Protein AF-A0ABD2MJQ3-F1 (afdb_monomer)

Organism: NCBI:txid559131

Foldseek 3Di:
DDPVPDDVLLVCLVVVPDDDPVVQDLVVAAPVADPVLSVLLVSCCVSPVVLNVQQPNVPVVQQVCLQPDPVSLVSRRPSRPDDLSSSLSVCCRRPVVCSVVSVCVSCVVVDPVPPDDPVVVVVVDDQLDAAEADDAPPDDCVVVVVVVCVVVVQPQAEEAEDDPPCVVVLVVVVVVCQVPVGAYEYEYEPVPVPPCPVPVVVDRGGYYYYHDYD

Mean predicted aligned error: 12.69 Å

Structure (mmCIF, N/CA/C/O backbone):
data_AF-A0ABD2MJQ3-F1
#
_entry.id   AF-A0ABD2MJQ3-F1
#
loop_
_atom_site.group_PDB
_atom_site.id
_atom_site.type_symbol
_atom_site.label_atom_id
_atom_site.label_alt_id
_atom_site.label_comp_id
_atom_site.label_asym_id
_atom_site.label_entity_id
_atom_site.label_seq_id
_atom_site.pdbx_PDB_ins_code
_atom_site.Cartn_x
_atom_site.Cartn_y
_atom_site.Cartn_z
_atom_site.occupancy
_atom_site.B_iso_or_equiv
_atom_site.auth_seq_id
_atom_site.auth_comp_id
_atom_site.auth_asym_id
_atom_site.auth_atom_id
_atom_site.pdbx_PDB_model_num
ATOM 1 N N . MET A 1 1 ? -3.687 -12.428 4.313 1.00 56.16 1 MET A N 1
ATOM 2 C CA . MET A 1 1 ? -5.047 -11.994 3.926 1.00 56.16 1 MET A CA 1
ATOM 3 C C . MET A 1 1 ? -5.349 -12.285 2.450 1.00 56.16 1 MET A C 1
ATOM 5 O O . MET A 1 1 ? -4.937 -11.537 1.577 1.00 56.16 1 MET A O 1
ATOM 9 N N . PHE A 1 2 ? -6.041 -13.393 2.167 1.00 61.25 2 PHE A N 1
ATOM 10 C CA . PHE A 1 2 ? -6.484 -13.742 0.808 1.00 61.25 2 PHE A CA 1
ATOM 11 C C . PHE A 1 2 ? -7.937 -13.271 0.607 1.00 61.25 2 PHE A C 1
ATOM 13 O O . PHE A 1 2 ? -8.755 -13.588 1.477 1.00 61.25 2 PHE A O 1
ATOM 20 N N . PRO A 1 3 ? -8.278 -12.563 -0.489 1.00 58.84 3 PRO A N 1
ATOM 21 C CA . PRO A 1 3 ? -9.625 -12.025 -0.724 1.00 58.84 3 PRO A CA 1
ATOM 22 C C . PRO A 1 3 ? -10.731 -13.085 -0.651 1.00 58.84 3 PRO A C 1
ATOM 24 O O . PRO A 1 3 ? -11.782 -12.826 -0.072 1.00 58.84 3 PRO A O 1
ATOM 27 N N . ASP A 1 4 ? -10.451 -14.301 -1.130 1.00 61.91 4 ASP A N 1
ATOM 28 C CA . ASP A 1 4 ? -11.402 -15.425 -1.172 1.00 61.91 4 ASP A CA 1
ATOM 29 C C . ASP A 1 4 ? -11.754 -15.999 0.209 1.00 61.91 4 ASP A C 1
ATOM 31 O O . ASP A 1 4 ? -12.681 -16.795 0.344 1.00 61.91 4 ASP A O 1
ATOM 35 N N . LYS A 1 5 ? -11.001 -15.623 1.251 1.00 70.50 5 LYS A N 1
ATOM 36 C CA . LYS A 1 5 ? -11.219 -16.078 2.633 1.00 70.50 5 LYS A CA 1
ATOM 37 C C . LYS A 1 5 ? -11.968 -15.061 3.490 1.00 70.50 5 LYS A C 1
ATOM 39 O O . LYS A 1 5 ? -12.243 -15.353 4.650 1.00 70.50 5 LYS A O 1
ATOM 44 N N . ILE A 1 6 ? -12.265 -13.880 2.950 1.00 77.44 6 ILE A N 1
ATOM 45 C CA . ILE A 1 6 ? -12.982 -12.831 3.671 1.00 77.44 6 ILE A CA 1
ATOM 46 C C . ILE A 1 6 ? -14.472 -12.928 3.318 1.00 77.44 6 ILE A C 1
ATOM 48 O O . ILE A 1 6 ? -14.824 -12.824 2.139 1.00 77.44 6 ILE A O 1
ATOM 52 N N . PRO A 1 7 ? -15.368 -13.105 4.304 1.00 81.06 7 PRO A N 1
ATOM 53 C CA . PRO A 1 7 ? -16.801 -13.126 4.056 1.00 81.06 7 PRO A CA 1
ATOM 54 C C . PRO A 1 7 ? -17.279 -11.825 3.386 1.00 81.06 7 PRO A C 1
ATOM 56 O O . PRO A 1 7 ? -16.864 -10.734 3.786 1.00 81.06 7 PRO A O 1
ATOM 59 N N . PRO A 1 8 ? -18.213 -11.889 2.418 1.00 79.06 8 PRO A N 1
ATOM 60 C CA . PRO A 1 8 ? -18.690 -10.709 1.690 1.00 79.06 8 PRO A CA 1
ATOM 61 C C . PRO A 1 8 ? -19.346 -9.664 2.605 1.00 79.06 8 PRO A C 1
ATOM 63 O O . PRO A 1 8 ? -19.316 -8.472 2.305 1.00 79.06 8 PRO A O 1
ATOM 66 N N . ASN A 1 9 ? -19.89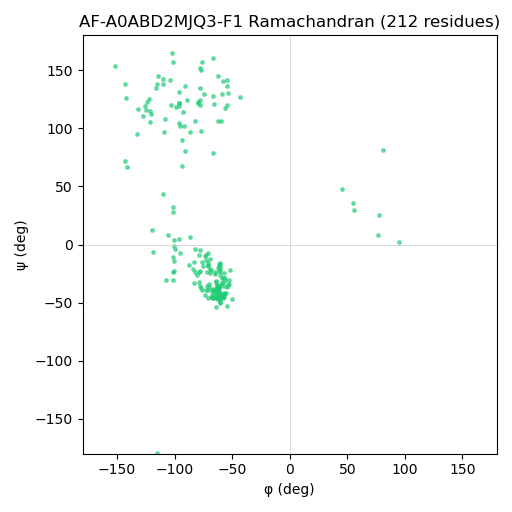9 -10.090 3.744 1.00 80.75 9 ASN A N 1
ATOM 67 C CA . ASN A 1 9 ? -20.461 -9.185 4.745 1.00 80.75 9 ASN A CA 1
ATOM 68 C C . ASN A 1 9 ? -19.382 -8.315 5.402 1.00 80.75 9 ASN A C 1
ATOM 70 O O . ASN A 1 9 ? -19.612 -7.128 5.604 1.00 80.75 9 ASN A O 1
ATOM 74 N N . GLU A 1 10 ? -18.194 -8.863 5.669 1.00 84.69 10 GLU A N 1
ATOM 75 C CA . GLU A 1 10 ? -17.091 -8.090 6.247 1.00 84.69 10 GLU A CA 1
ATOM 76 C C . GLU A 1 10 ? -16.620 -7.009 5.256 1.00 84.69 10 GLU A C 1
ATOM 78 O O . GLU A 1 10 ? -16.394 -5.861 5.637 1.00 84.69 10 GLU A O 1
ATOM 83 N N . TRP A 1 11 ? -16.554 -7.341 3.960 1.00 83.81 11 TRP A N 1
ATOM 84 C CA . TRP A 1 11 ? -16.223 -6.382 2.899 1.00 83.81 11 TRP A CA 1
ATOM 85 C C . TRP A 1 11 ? -17.240 -5.246 2.783 1.00 83.81 11 TRP A C 1
ATOM 87 O O . TRP A 1 11 ? -16.856 -4.092 2.604 1.00 83.81 11 TRP A O 1
ATOM 97 N N . LYS A 1 12 ? -18.535 -5.550 2.909 1.00 83.44 12 LYS A N 1
ATOM 98 C CA . LYS A 1 12 ? -19.595 -4.533 2.886 1.00 83.44 12 LYS A CA 1
ATOM 99 C C . LYS A 1 12 ? -19.473 -3.541 4.038 1.00 83.44 12 LYS A C 1
ATOM 101 O O . LYS A 1 12 ? -19.665 -2.347 3.818 1.00 83.44 12 LYS A O 1
ATOM 106 N N . VAL A 1 13 ? -19.125 -4.024 5.234 1.00 84.69 13 VAL A N 1
ATOM 107 C CA . VAL A 1 13 ? -18.881 -3.171 6.408 1.00 84.69 13 VAL A CA 1
ATOM 108 C C . VAL A 1 13 ? -17.649 -2.304 6.199 1.00 84.69 13 VAL A C 1
ATOM 110 O O . VAL A 1 13 ? -17.722 -1.098 6.427 1.00 84.69 13 VAL A O 1
ATOM 113 N N . PHE A 1 14 ? -16.553 -2.886 5.705 1.00 85.88 14 PHE A N 1
ATOM 114 C CA . PHE A 1 14 ? -15.320 -2.151 5.409 1.00 85.88 14 PHE A CA 1
ATOM 115 C C . PHE A 1 14 ? -15.552 -1.005 4.410 1.00 85.88 14 PHE A C 1
ATOM 117 O O . PHE A 1 14 ? -15.088 0.116 4.622 1.00 85.88 14 PHE A O 1
ATOM 124 N N . LEU A 1 15 ? -16.306 -1.285 3.339 1.00 84.81 15 LEU A N 1
ATOM 125 C CA . LEU A 1 15 ? -16.626 -0.341 2.262 1.00 84.81 15 LEU A CA 1
ATOM 126 C C . LEU A 1 15 ? -17.803 0.597 2.581 1.00 84.81 15 LEU A C 1
ATOM 128 O O . LEU A 1 15 ? -18.102 1.470 1.771 1.00 84.81 15 LEU A O 1
ATOM 132 N N . GLN A 1 16 ? -18.469 0.424 3.729 1.00 74.44 16 GLN A N 1
ATOM 133 C CA . GLN A 1 16 ? -19.600 1.246 4.186 1.00 74.44 16 GLN A CA 1
ATOM 134 C C . GLN A 1 16 ? -20.777 1.313 3.187 1.00 74.44 16 GLN A C 1
ATOM 136 O O . GLN A 1 16 ? -21.505 2.300 3.133 1.00 74.44 16 GLN A O 1
ATOM 141 N N . TYR A 1 17 ? -20.980 0.262 2.384 1.00 58.28 17 TYR A N 1
ATOM 142 C CA . TYR A 1 17 ? -21.879 0.299 1.219 1.00 58.28 17 TYR A CA 1
ATOM 143 C C . TYR A 1 17 ? -23.384 0.264 1.565 1.00 58.28 17 TYR A C 1
ATOM 145 O O . TYR A 1 17 ? -24.204 0.638 0.734 1.00 58.28 17 TYR A O 1
ATOM 153 N N . ASP A 1 18 ? -23.769 -0.167 2.774 1.00 55.41 18 ASP A N 1
ATOM 154 C CA . ASP A 1 18 ? -25.161 -0.555 3.086 1.00 55.41 18 ASP A CA 1
ATOM 155 C C . ASP A 1 18 ? -25.843 0.264 4.212 1.00 55.41 18 ASP A C 1
ATOM 157 O O . ASP A 1 18 ? -26.917 -0.120 4.687 1.00 55.41 18 ASP A O 1
ATOM 161 N N . ILE A 1 19 ? -25.282 1.400 4.653 1.00 58.41 19 ILE A N 1
ATOM 162 C CA . ILE A 1 19 ? -25.853 2.153 5.790 1.00 58.41 19 ILE A CA 1
ATOM 163 C C . ILE A 1 19 ? -26.520 3.451 5.368 1.00 58.41 19 ILE A C 1
ATOM 165 O O . ILE A 1 19 ? -25.883 4.452 5.059 1.00 58.41 19 ILE A O 1
ATOM 169 N N . SER A 1 20 ? -27.848 3.434 5.436 1.00 55.69 20 SER A N 1
ATOM 170 C CA . SER A 1 20 ? -28.670 4.638 5.457 1.00 55.69 20 SER A CA 1
ATOM 171 C C . SER A 1 20 ? -28.560 5.306 6.835 1.00 55.69 20 SER A C 1
ATOM 173 O O . SER A 1 20 ? -28.798 4.647 7.848 1.00 55.69 20 SER A O 1
ATOM 175 N N . GLU A 1 21 ? -28.280 6.614 6.884 1.00 56.59 21 GLU A N 1
ATOM 176 C CA . GLU A 1 21 ? -28.248 7.421 8.127 1.00 56.59 21 GLU A CA 1
ATOM 177 C C . GLU A 1 21 ? -29.531 7.286 8.975 1.00 56.59 21 GLU A C 1
ATOM 179 O O . GLU A 1 21 ? -29.521 7.486 10.186 1.00 56.59 21 GLU A O 1
ATOM 184 N N . SER A 1 22 ? -30.640 6.878 8.354 1.00 52.09 22 SER A N 1
ATOM 185 C CA . SER A 1 22 ? -31.955 6.697 8.972 1.00 52.09 22 SER A CA 1
ATOM 186 C C . SER A 1 22 ? -32.087 5.509 9.935 1.00 52.09 22 SER A C 1
ATOM 188 O O . SER A 1 22 ? -33.124 5.391 10.583 1.00 52.09 22 SER A O 1
ATOM 190 N N . LYS A 1 23 ? -31.084 4.625 10.050 1.00 57.56 23 LYS A N 1
ATOM 191 C CA . LYS A 1 23 ? -31.096 3.489 10.999 1.00 57.56 23 LYS A CA 1
ATOM 192 C C . LYS A 1 23 ? -30.282 3.730 12.273 1.00 57.56 23 LYS A C 1
ATOM 194 O O . LYS A 1 23 ? -30.231 2.851 13.124 1.00 57.56 23 LYS A O 1
ATOM 199 N N . LEU A 1 24 ? -29.628 4.880 12.410 1.00 60.59 24 LEU A N 1
ATOM 200 C CA . LEU A 1 24 ? -28.671 5.133 13.485 1.00 60.59 24 LEU A CA 1
ATOM 201 C C . LEU A 1 24 ? -29.399 5.438 14.807 1.00 60.59 24 LEU A C 1
ATOM 203 O O . LEU A 1 24 ? -30.131 6.420 14.894 1.00 60.59 24 LEU A O 1
ATOM 207 N N . ASP A 1 25 ? -29.161 4.627 15.844 1.00 67.44 25 ASP A N 1
ATOM 208 C CA . ASP A 1 25 ? -29.568 4.912 17.229 1.00 67.44 25 ASP A CA 1
ATOM 209 C C . ASP A 1 25 ? -28.332 5.225 18.095 1.00 67.44 25 ASP A C 1
ATOM 211 O O . ASP A 1 25 ? -27.643 4.301 18.553 1.00 67.44 25 ASP A O 1
ATOM 215 N N . PRO A 1 26 ? -27.995 6.513 18.300 1.00 61.81 26 PRO A N 1
ATOM 216 C CA . PRO A 1 26 ? -26.828 6.925 19.076 1.00 61.81 26 PRO A CA 1
ATOM 217 C C . PRO A 1 26 ? -26.855 6.472 20.542 1.00 61.81 26 PRO A C 1
ATOM 219 O O . PRO A 1 26 ? -25.800 6.453 21.167 1.00 61.81 26 PRO A O 1
ATOM 222 N N . GLN A 1 27 ? -28.020 6.108 21.099 1.00 63.31 27 GLN A N 1
ATOM 223 C CA . GLN A 1 27 ? -28.128 5.647 22.491 1.00 63.31 27 GLN A CA 1
ATOM 224 C C . GLN A 1 27 ? -27.643 4.206 22.686 1.00 63.31 27 GLN A C 1
ATOM 226 O O . GLN A 1 27 ? -27.383 3.788 23.811 1.00 63.31 27 GLN A O 1
ATOM 231 N N . SER A 1 28 ? -27.484 3.447 21.600 1.00 73.25 28 SER A N 1
ATOM 232 C CA . SER A 1 28 ? -27.001 2.063 21.650 1.00 73.25 28 SER A CA 1
ATOM 233 C C . SER A 1 28 ? -25.480 1.938 21.841 1.00 73.25 28 SER A C 1
ATOM 235 O O . SER A 1 28 ? -24.970 0.825 21.994 1.00 73.25 28 SER A O 1
ATOM 237 N N . ILE A 1 29 ? -24.751 3.062 21.848 1.00 82.69 29 ILE A N 1
ATOM 238 C CA . ILE A 1 29 ? -23.289 3.105 21.918 1.00 82.69 29 ILE A CA 1
ATOM 239 C C . ILE A 1 29 ? -22.811 3.649 23.272 1.00 82.69 29 ILE A C 1
ATOM 241 O O . ILE A 1 29 ? -23.361 4.633 23.764 1.00 82.69 29 ILE A O 1
ATOM 245 N N . PRO A 1 30 ? -21.761 3.051 23.869 1.00 84.81 30 PRO A N 1
ATOM 246 C CA . PRO A 1 30 ? -21.162 3.536 25.109 1.00 84.81 30 PRO A CA 1
ATOM 247 C C . PRO A 1 30 ? -20.736 5.013 25.063 1.00 84.81 30 PRO A C 1
ATOM 249 O O . PRO A 1 30 ? -20.065 5.443 24.127 1.00 84.81 30 PRO A O 1
ATOM 252 N N . GLU A 1 31 ? -21.022 5.765 26.130 1.00 84.50 31 GLU A N 1
ATOM 253 C CA . GLU A 1 31 ? -20.742 7.211 26.223 1.00 84.50 31 GLU A CA 1
ATOM 254 C C . GLU A 1 31 ? -19.254 7.581 26.117 1.00 84.50 31 GLU A C 1
ATOM 256 O O . GLU A 1 31 ? -18.916 8.709 25.761 1.00 84.50 31 GLU A O 1
ATOM 261 N N . TRP A 1 32 ? -18.350 6.643 26.417 1.00 87.88 32 TRP A N 1
ATOM 262 C CA . TRP A 1 32 ? -16.911 6.878 26.304 1.00 87.88 32 TRP A CA 1
ATOM 263 C C . TRP A 1 32 ? -16.433 6.968 24.850 1.00 87.88 32 TRP A C 1
ATOM 265 O O . TRP A 1 32 ? -15.321 7.442 24.613 1.00 87.88 32 TRP A O 1
ATOM 275 N N . ILE A 1 33 ? -17.244 6.519 23.885 1.00 87.56 33 ILE A N 1
ATOM 276 C CA . ILE A 1 33 ? -16.907 6.557 22.465 1.00 87.56 33 ILE A CA 1
ATOM 277 C C . ILE A 1 33 ? -17.156 7.975 21.926 1.00 87.56 33 ILE A C 1
ATOM 279 O O . ILE A 1 33 ? -18.275 8.488 21.998 1.00 87.56 33 ILE A O 1
ATOM 283 N N . PRO A 1 34 ? -16.129 8.628 21.352 1.00 87.81 34 PRO A N 1
ATOM 284 C CA . PRO A 1 34 ? -16.264 9.941 20.738 1.00 87.81 34 PRO A CA 1
ATOM 285 C C . PRO A 1 34 ? -17.366 10.002 19.673 1.00 87.81 34 PRO A C 1
ATOM 287 O O . PRO A 1 34 ? -17.506 9.098 18.849 1.00 87.81 34 PRO A O 1
ATOM 290 N N . LYS A 1 35 ? -18.107 11.117 19.623 1.00 85.44 35 LYS A N 1
ATOM 291 C CA . LYS A 1 35 ? -19.234 11.312 18.686 1.00 85.44 35 LYS A CA 1
ATOM 292 C C . LYS A 1 35 ? -18.855 11.125 17.214 1.00 85.44 35 LYS A C 1
ATOM 294 O O . LYS A 1 35 ? -19.673 10.667 16.428 1.00 85.44 35 LYS A O 1
ATOM 299 N N . ASN A 1 36 ? -17.617 11.448 16.845 1.00 84.69 36 ASN A N 1
ATOM 300 C CA . ASN A 1 36 ? -17.092 11.258 15.492 1.00 84.69 36 ASN A CA 1
ATOM 301 C C . ASN A 1 36 ? -16.863 9.781 15.121 1.00 84.69 36 ASN A C 1
ATOM 303 O O . ASN A 1 36 ? -16.734 9.475 13.942 1.00 84.69 36 ASN A O 1
ATOM 307 N N . LEU A 1 37 ? -16.809 8.878 16.104 1.00 87.38 37 LEU A N 1
ATOM 308 C CA . LEU A 1 37 ? -16.607 7.438 15.912 1.00 87.38 37 LEU A CA 1
ATOM 309 C C . LEU A 1 37 ? -17.910 6.636 16.006 1.00 87.38 37 LEU A C 1
ATOM 311 O O . LEU A 1 37 ? -17.960 5.492 15.560 1.00 87.38 37 LEU A O 1
ATOM 315 N N . VAL A 1 38 ? -18.981 7.247 16.527 1.00 86.56 38 VAL A N 1
ATOM 316 C CA . VAL A 1 38 ? -20.313 6.634 16.668 1.00 86.56 38 VAL A CA 1
ATOM 317 C C . VAL A 1 38 ? -20.762 6.004 15.351 1.00 86.56 38 VAL A C 1
ATOM 319 O O . VAL A 1 38 ? -21.130 4.837 15.343 1.00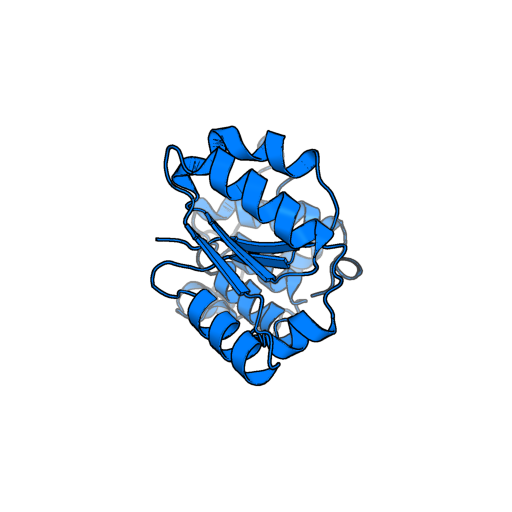 86.56 38 VAL A O 1
ATOM 322 N N . PHE A 1 39 ? -20.627 6.709 14.225 1.00 84.44 39 PHE A N 1
ATOM 323 C CA . PHE A 1 39 ? -21.003 6.173 12.913 1.00 84.44 39 PHE A CA 1
ATOM 324 C C . PHE A 1 39 ? -20.253 4.878 12.553 1.00 84.44 39 PHE A C 1
ATOM 326 O O . PHE A 1 39 ? -20.869 3.898 12.136 1.00 84.44 39 PHE A O 1
ATOM 333 N N . GLY A 1 40 ? -18.931 4.842 12.755 1.00 85.25 40 GLY A N 1
ATOM 334 C CA . GLY A 1 40 ? -18.113 3.662 12.459 1.00 85.25 40 GLY A CA 1
ATOM 335 C C . GLY A 1 40 ? -18.480 2.463 13.336 1.00 85.25 40 GLY A C 1
ATOM 336 O O . GLY A 1 40 ? -18.569 1.334 12.853 1.00 85.25 40 GLY A O 1
ATOM 337 N N . VAL A 1 41 ? -18.766 2.715 14.613 1.00 87.75 41 VAL A N 1
ATOM 338 C CA . VAL A 1 41 ? -19.178 1.686 15.576 1.00 87.75 41 VAL A CA 1
ATOM 339 C C . VAL A 1 41 ? -20.593 1.173 15.285 1.00 87.75 41 VAL A C 1
ATOM 341 O O . VAL A 1 41 ? -20.815 -0.036 15.335 1.00 87.75 41 VAL A O 1
ATOM 344 N N . GLN A 1 42 ? -21.532 2.042 14.895 1.00 85.62 42 GLN A N 1
ATOM 345 C CA . GLN A 1 42 ? -22.864 1.618 14.436 1.00 85.62 42 GLN A CA 1
ATOM 346 C C . GLN A 1 42 ? -22.762 0.797 13.159 1.00 85.62 42 GLN A C 1
ATOM 348 O O . GLN A 1 42 ? -23.466 -0.198 13.012 1.00 85.62 42 GLN A O 1
ATOM 353 N N . ASN A 1 43 ? -21.859 1.166 12.250 1.00 85.75 43 ASN A N 1
ATOM 354 C CA . ASN A 1 43 ? -21.644 0.397 11.035 1.00 85.75 43 ASN A CA 1
ATOM 355 C C . ASN A 1 43 ? -21.195 -1.035 11.324 1.00 85.75 43 ASN A C 1
ATOM 357 O O . ASN A 1 43 ? -21.734 -1.987 10.756 1.00 85.75 43 ASN A O 1
ATOM 361 N N . LEU A 1 44 ? -20.295 -1.189 12.293 1.00 87.00 44 LEU A N 1
ATOM 362 C CA . LEU A 1 44 ? -19.897 -2.495 12.796 1.00 87.00 44 LEU A CA 1
ATOM 363 C C . LEU A 1 44 ? -21.066 -3.242 13.458 1.00 87.0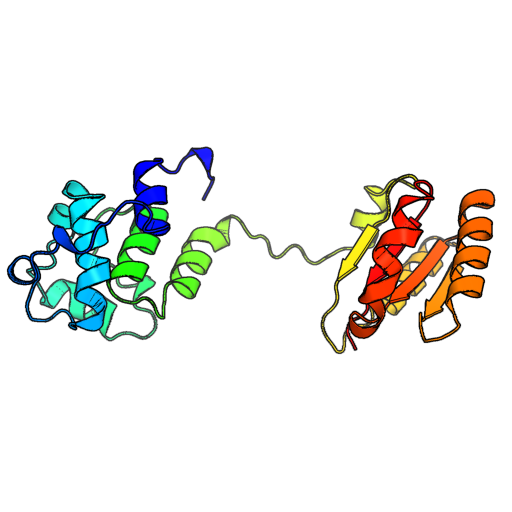0 44 LEU A C 1
ATOM 365 O O . LEU A 1 44 ? -21.247 -4.430 13.210 1.00 87.00 44 LEU A O 1
ATOM 369 N N . GLN A 1 45 ? -21.884 -2.552 14.256 1.00 86.62 45 GLN A N 1
ATOM 370 C CA . GLN A 1 45 ? -23.045 -3.131 14.938 1.00 86.62 45 GLN A CA 1
ATOM 371 C C . GLN A 1 45 ? -24.116 -3.642 13.963 1.00 86.62 45 GLN A C 1
ATOM 373 O O . GLN A 1 45 ? -24.628 -4.744 14.146 1.00 86.62 45 GLN A O 1
ATOM 378 N N . PHE A 1 46 ? -24.450 -2.871 12.924 1.00 83.56 46 PHE A N 1
ATOM 379 C CA . PHE A 1 46 ? -25.461 -3.254 11.936 1.00 83.56 46 PHE A CA 1
ATOM 380 C C . PHE A 1 46 ? -24.973 -4.344 10.991 1.00 83.56 46 PHE A C 1
ATOM 382 O O . PHE A 1 46 ? -25.715 -5.277 10.690 1.00 83.56 46 PHE A O 1
ATOM 389 N N . GLY A 1 47 ? -23.739 -4.223 10.503 1.00 82.00 47 GLY A N 1
ATOM 390 C CA . GLY A 1 47 ? -23.205 -5.178 9.544 1.00 82.00 47 GLY A CA 1
ATOM 391 C C . GLY A 1 47 ? -22.688 -6.469 10.177 1.00 82.00 47 GLY A C 1
ATOM 392 O O . GLY A 1 47 ? -22.695 -7.510 9.522 1.00 82.00 47 GLY A O 1
ATOM 393 N N . MET A 1 48 ? -22.261 -6.423 11.444 1.00 85.62 48 MET A N 1
ATOM 394 C CA . MET A 1 48 ? -21.733 -7.569 12.190 1.00 85.62 48 MET A CA 1
ATOM 395 C C . ME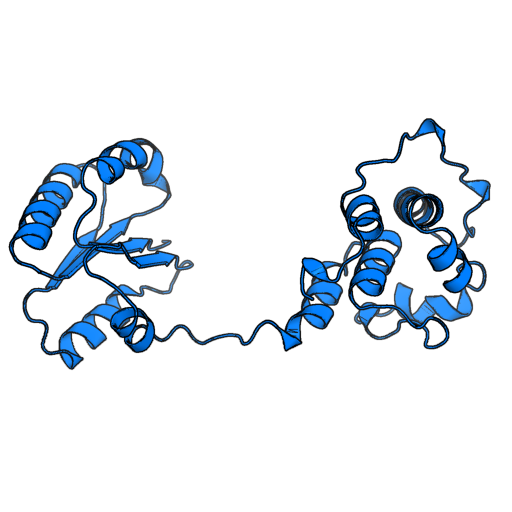T A 1 48 ? -22.165 -7.544 13.673 1.00 85.62 48 MET A C 1
ATOM 397 O O . MET A 1 48 ? -21.338 -7.347 14.570 1.00 85.62 48 MET A O 1
ATOM 401 N N . PRO A 1 49 ? -23.450 -7.808 13.971 1.00 85.25 49 PRO A N 1
ATOM 402 C CA . PRO A 1 49 ? -23.983 -7.741 15.337 1.00 85.25 49 PRO A CA 1
ATOM 403 C C . PRO A 1 49 ? -23.342 -8.755 16.301 1.00 85.25 49 PRO A C 1
ATOM 405 O O . PRO A 1 49 ? -23.131 -8.452 17.479 1.00 85.25 49 PRO A O 1
ATOM 408 N N . GLU A 1 50 ? -22.990 -9.949 15.812 1.00 86.38 50 GLU A N 1
ATOM 409 C CA . GLU A 1 50 ? -22.296 -10.973 16.608 1.00 86.38 50 GLU A CA 1
ATOM 410 C C . GLU A 1 50 ? -20.899 -10.507 17.032 1.00 86.38 50 GLU A C 1
ATOM 412 O O . GLU A 1 50 ? -20.514 -10.647 18.194 1.00 86.38 50 GLU A O 1
ATOM 417 N N . LEU A 1 51 ? -20.160 -9.887 16.107 1.00 86.44 51 LEU A N 1
ATOM 418 C CA . LEU A 1 51 ? -18.848 -9.314 16.390 1.00 86.44 51 LEU A CA 1
ATOM 419 C C . LEU A 1 51 ? -18.966 -8.182 17.412 1.00 86.44 51 LEU A C 1
ATOM 421 O O . LEU A 1 51 ? -18.241 -8.184 18.401 1.00 86.44 51 LEU A O 1
ATOM 425 N N . PHE A 1 52 ? -19.914 -7.261 17.225 1.00 87.12 52 PHE A N 1
ATOM 426 C CA . PHE A 1 52 ? -20.148 -6.160 18.160 1.00 87.12 52 PHE A CA 1
ATOM 427 C C . PHE A 1 52 ? -20.444 -6.648 19.586 1.00 87.12 52 PHE A C 1
ATOM 429 O O . PHE A 1 52 ? -19.900 -6.118 20.555 1.00 87.12 52 PHE A O 1
ATOM 436 N N . THR A 1 53 ? -21.249 -7.704 19.719 1.00 86.69 53 THR A N 1
ATOM 437 C CA . THR A 1 53 ? -21.571 -8.302 21.022 1.00 86.69 53 THR A CA 1
ATOM 438 C C . THR A 1 53 ? -20.336 -8.945 21.660 1.00 86.69 53 THR A C 1
ATOM 440 O O . THR A 1 53 ? -20.100 -8.787 22.859 1.00 86.69 53 THR A O 1
ATOM 443 N N . ASN A 1 54 ? -19.505 -9.619 20.860 1.00 88.44 54 ASN A N 1
ATOM 444 C CA . ASN A 1 54 ? -18.253 -10.212 21.329 1.00 88.44 54 ASN A CA 1
ATOM 445 C C . ASN A 1 54 ? -17.241 -9.160 21.812 1.00 88.44 54 ASN A C 1
ATOM 447 O O . ASN A 1 54 ? -16.508 -9.445 22.755 1.00 88.44 54 ASN A O 1
ATOM 451 N N . LEU A 1 55 ? -17.242 -7.955 21.225 1.00 86.69 55 LEU A N 1
ATOM 452 C CA . LEU A 1 55 ? -16.329 -6.855 21.568 1.00 86.69 55 LEU A CA 1
ATOM 453 C C . LEU A 1 55 ? -16.573 -6.228 22.947 1.00 86.69 55 LEU A C 1
ATOM 455 O O . LEU A 1 55 ? -15.675 -5.577 23.481 1.00 86.69 55 LEU A O 1
ATOM 459 N N . ARG A 1 56 ? -17.772 -6.390 23.526 1.00 86.69 56 ARG A N 1
ATOM 460 C CA . ARG A 1 56 ? -18.127 -5.870 24.864 1.00 86.69 56 ARG A CA 1
ATOM 461 C C . ARG A 1 56 ? -17.684 -4.417 25.078 1.00 86.69 56 ARG A C 1
ATOM 463 O O . ARG A 1 56 ? -17.100 -4.072 26.103 1.00 86.69 56 ARG A O 1
ATOM 470 N N . LEU A 1 57 ? -17.969 -3.546 24.105 1.00 85.38 57 LEU A N 1
ATOM 471 C CA . LEU A 1 57 ? -17.552 -2.136 24.143 1.00 85.38 57 LEU A CA 1
ATOM 472 C C . LEU A 1 57 ? -18.130 -1.368 25.347 1.00 85.38 57 LEU A C 1
ATOM 474 O O . LEU A 1 57 ? -17.624 -0.305 25.693 1.00 85.38 57 LEU A O 1
ATOM 478 N N . SER A 1 58 ? -19.150 -1.900 26.026 1.00 84.81 58 SER A N 1
ATOM 479 C CA . SER A 1 58 ? -19.639 -1.385 27.311 1.00 84.81 58 SER A CA 1
ATOM 480 C C . SER A 1 58 ? -18.565 -1.367 28.408 1.00 84.81 58 SER A C 1
ATOM 482 O O . SER A 1 58 ? -18.609 -0.518 29.294 1.00 84.81 58 SER A O 1
ATOM 484 N N . GLU A 1 59 ? -17.583 -2.270 28.355 1.00 86.06 59 GLU A N 1
ATOM 485 C CA . GLU A 1 59 ? -16.496 -2.372 29.332 1.00 86.06 59 GLU A CA 1
ATOM 486 C C . GLU A 1 59 ? -15.285 -1.520 28.907 1.00 86.06 59 GLU A C 1
ATOM 488 O O . GLU A 1 59 ? -14.291 -2.017 28.376 1.00 86.06 59 GLU A O 1
ATOM 493 N N . GLN A 1 60 ? -15.346 -0.208 29.163 1.00 86.00 60 GLN A N 1
ATOM 494 C CA . GLN A 1 60 ? -14.308 0.757 28.758 1.00 86.00 60 GLN A CA 1
ATOM 495 C C . GLN A 1 60 ? -12.884 0.378 29.210 1.00 86.00 60 GLN A C 1
ATOM 497 O O . GLN A 1 60 ? -11.908 0.667 28.515 1.00 86.00 60 GLN A O 1
ATOM 502 N N . SER A 1 61 ? -12.739 -0.255 30.377 1.00 86.81 61 SER A N 1
ATOM 503 C CA . SER A 1 61 ? -11.438 -0.624 30.950 1.00 86.81 61 SER A CA 1
ATOM 504 C C . SER A 1 61 ? -10.622 -1.539 30.035 1.00 86.81 61 SER A C 1
ATOM 506 O O . SER A 1 61 ? -9.400 -1.405 29.992 1.00 86.81 61 SER A O 1
ATOM 508 N N . LEU A 1 62 ? -11.284 -2.411 29.268 1.00 86.69 62 LEU A N 1
ATOM 509 C CA . LEU A 1 62 ? -10.637 -3.331 28.330 1.00 86.69 62 LEU A CA 1
ATOM 510 C C . LEU A 1 62 ? -10.041 -2.586 27.132 1.00 86.69 62 LEU A C 1
ATOM 512 O O . LEU A 1 62 ? -8.981 -2.950 26.634 1.00 86.69 62 LEU A O 1
ATOM 516 N N . TRP A 1 63 ? -10.696 -1.508 26.706 1.00 89.19 63 TRP A N 1
ATOM 517 C CA . TRP A 1 63 ? -10.367 -0.764 25.490 1.00 89.19 63 TRP A CA 1
ATOM 518 C C . TRP A 1 63 ? -9.464 0.445 25.735 1.00 89.19 63 TRP A C 1
ATOM 520 O O . TRP A 1 63 ? -8.968 1.052 24.790 1.00 89.19 63 TRP A O 1
ATOM 530 N N . LYS A 1 64 ? -9.194 0.786 27.000 1.00 87.69 64 LYS A N 1
ATOM 531 C CA . LYS A 1 64 ? -8.380 1.950 27.366 1.00 87.69 64 LYS A CA 1
ATOM 532 C C . LYS A 1 64 ? -6.980 1.911 26.744 1.00 87.69 64 LYS A C 1
ATOM 534 O O . LYS A 1 64 ? -6.538 2.919 26.202 1.00 87.69 64 LYS A O 1
ATOM 539 N N . ASN A 1 65 ? -6.305 0.761 26.788 1.00 87.62 65 ASN A N 1
ATOM 540 C CA . ASN A 1 65 ? -4.964 0.622 26.213 1.00 87.62 65 ASN A CA 1
ATOM 541 C C . ASN A 1 65 ? -5.005 0.719 24.686 1.00 87.62 65 ASN A C 1
ATOM 543 O O . ASN A 1 65 ? -4.236 1.485 24.118 1.00 87.62 65 ASN A O 1
ATOM 547 N N . PHE A 1 66 ? -5.956 0.042 24.037 1.00 88.56 66 PHE A N 1
ATOM 548 C CA . PHE A 1 66 ? -6.189 0.146 22.593 1.00 88.56 66 PHE A CA 1
ATOM 549 C C . PHE A 1 66 ? -6.424 1.601 22.139 1.00 88.56 66 PHE A C 1
ATOM 551 O O . PHE A 1 66 ? -5.893 2.040 21.125 1.00 88.56 66 PHE A O 1
ATOM 558 N N . MET A 1 67 ? -7.189 2.377 22.913 1.00 86.50 67 MET A N 1
ATOM 559 C CA . MET A 1 67 ? -7.535 3.757 22.564 1.00 86.50 67 MET A CA 1
ATOM 560 C C . MET A 1 67 ? -6.426 4.771 22.843 1.00 86.50 67 MET A C 1
ATOM 562 O O . MET A 1 67 ? -6.352 5.764 22.125 1.00 86.50 67 MET A O 1
ATOM 566 N N . LEU A 1 68 ? -5.604 4.567 23.878 1.00 87.81 68 LEU A N 1
ATOM 567 C CA . LEU A 1 68 ? -4.625 5.563 24.336 1.00 87.81 68 LEU A CA 1
ATOM 568 C C . LEU A 1 68 ? -3.188 5.286 23.890 1.00 87.81 68 LEU A C 1
ATOM 570 O O . LEU A 1 68 ? -2.392 6.220 23.860 1.00 87.81 68 LEU A O 1
ATOM 574 N N . SER A 1 69 ? -2.839 4.036 23.584 1.00 88.88 69 SER A N 1
ATOM 575 C CA . SER A 1 69 ? -1.483 3.692 23.149 1.00 88.88 69 SER A CA 1
ATOM 576 C C . SER A 1 69 ? -1.221 4.094 21.694 1.00 88.88 69 SER A C 1
ATOM 578 O O . SER A 1 69 ? -2.145 4.266 20.884 1.00 88.88 69 SER A O 1
ATOM 580 N N . ASP A 1 70 ? 0.064 4.268 21.379 1.00 84.75 70 ASP A N 1
ATOM 581 C CA . ASP A 1 70 ? 0.542 4.522 20.020 1.00 84.75 70 ASP A CA 1
ATOM 582 C C . ASP A 1 70 ? 0.582 3.250 19.167 1.00 84.75 70 ASP A C 1
ATOM 584 O O . ASP A 1 70 ? 0.493 3.337 17.948 1.00 84.75 70 ASP A O 1
ATOM 588 N N . ASP A 1 71 ? 0.659 2.086 19.802 1.00 84.75 71 ASP A N 1
ATOM 589 C CA . ASP A 1 71 ? 0.602 0.747 19.218 1.00 84.75 71 ASP A CA 1
ATOM 590 C C . ASP A 1 71 ? -0.712 0.042 19.602 1.00 84.75 71 ASP A C 1
ATOM 592 O O . ASP A 1 71 ? -0.749 -1.132 19.983 1.00 84.75 71 ASP A O 1
ATOM 596 N N . GLY A 1 72 ? -1.821 0.784 19.534 1.00 80.88 72 GLY A N 1
ATOM 597 C CA . GLY A 1 72 ? -3.153 0.307 19.909 1.00 80.88 72 GLY A CA 1
ATOM 598 C C . GLY A 1 72 ? -3.554 -0.987 19.206 1.00 80.88 72 GLY A C 1
ATOM 599 O O . GLY A 1 72 ? -4.157 -1.857 19.831 1.00 80.88 72 GLY A O 1
ATOM 600 N N . GLU A 1 73 ? -3.142 -1.177 17.952 1.00 84.69 73 GLU A N 1
ATOM 601 C CA . GLU A 1 73 ? -3.388 -2.387 17.164 1.00 84.69 73 GLU A CA 1
ATOM 602 C C . GLU A 1 73 ? -2.794 -3.668 17.775 1.00 84.69 73 GLU A C 1
ATOM 604 O O . GLU A 1 73 ? -3.299 -4.761 17.509 1.00 84.69 73 GLU A O 1
ATOM 609 N N . MET A 1 74 ? -1.774 -3.542 18.631 1.00 83.25 74 MET A N 1
ATOM 610 C CA . MET A 1 74 ? -1.158 -4.654 19.368 1.00 83.25 74 MET A CA 1
ATOM 611 C C . MET A 1 74 ? -1.865 -4.941 20.697 1.00 83.25 74 MET A C 1
ATOM 613 O O . MET A 1 74 ? -1.732 -6.027 21.259 1.00 83.25 74 MET A O 1
ATOM 617 N N . HIS A 1 75 ? -2.658 -3.988 21.183 1.00 85.75 75 HIS A N 1
ATOM 618 C CA . HIS A 1 75 ? -3.330 -4.024 22.479 1.00 85.75 75 HIS A CA 1
ATOM 619 C C . HIS A 1 75 ? -4.817 -4.391 22.375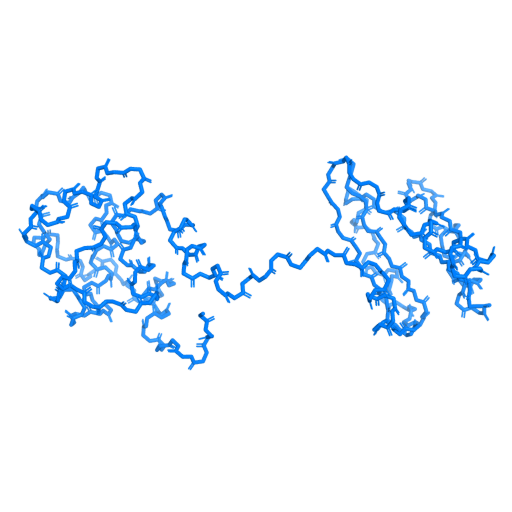 1.00 85.75 75 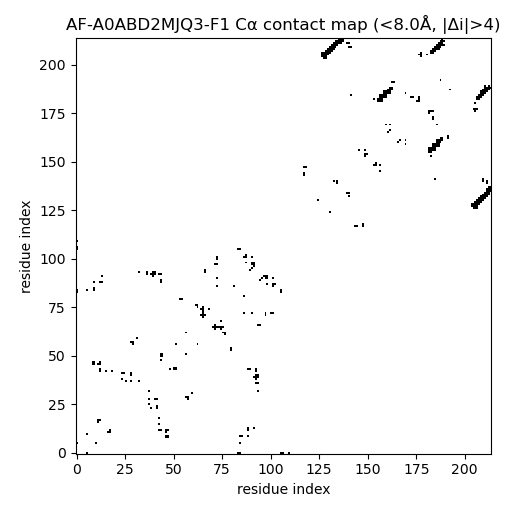HIS A C 1
ATOM 621 O O . HIS A 1 75 ? -5.623 -3.999 23.224 1.00 85.75 75 HIS A O 1
ATOM 627 N N . ILE A 1 76 ? -5.197 -5.156 21.345 1.00 86.31 76 ILE A N 1
ATOM 628 C CA . ILE A 1 76 ? -6.558 -5.687 21.216 1.00 86.31 76 ILE A CA 1
ATOM 629 C C . ILE A 1 76 ? -6.804 -6.702 22.347 1.00 86.31 76 ILE A C 1
ATOM 631 O O . ILE A 1 76 ? -6.017 -7.635 22.517 1.00 86.31 76 ILE A O 1
ATOM 635 N N . PRO A 1 77 ? -7.893 -6.568 23.124 1.00 85.94 77 PRO A N 1
ATOM 636 C CA . PRO A 1 77 ? -8.153 -7.452 24.252 1.00 85.94 77 PRO A CA 1
ATOM 637 C C . PRO A 1 77 ? -8.268 -8.941 23.876 1.00 85.94 77 PRO A C 1
ATOM 639 O O . PRO A 1 77 ? -9.091 -9.330 23.049 1.00 85.94 77 PRO A O 1
ATOM 642 N N . ASN A 1 78 ? -7.536 -9.802 24.592 1.00 83.00 78 ASN A N 1
ATOM 643 C CA . ASN A 1 78 ? -7.465 -11.254 24.338 1.00 83.00 78 ASN A CA 1
ATOM 644 C C . ASN A 1 78 ? -8.802 -12.012 24.450 1.00 83.00 78 ASN A C 1
ATOM 646 O O . ASN A 1 78 ? -8.904 -13.150 23.989 1.00 83.00 78 ASN A O 1
ATOM 650 N N . HIS A 1 79 ? -9.820 -11.424 25.086 1.00 83.94 79 HIS A N 1
ATOM 651 C CA . HIS A 1 79 ? -11.144 -12.043 25.193 1.00 83.94 79 HIS A CA 1
ATOM 652 C C . HIS A 1 79 ? -11.868 -12.097 23.837 1.00 83.94 79 HIS A C 1
ATOM 654 O O . HIS A 1 79 ? -12.708 -12.971 23.626 1.00 83.94 79 HIS A O 1
ATOM 660 N N . CYS A 1 80 ? -11.508 -11.207 22.908 1.00 80.75 80 CYS A N 1
ATOM 661 C CA . CYS A 1 80 ? -12.014 -11.184 21.546 1.00 80.75 80 CYS A CA 1
ATOM 662 C C . CYS A 1 80 ? -11.051 -11.930 20.624 1.00 80.75 80 CYS A C 1
ATOM 664 O O . CYS A 1 80 ? -10.021 -11.395 20.215 1.00 80.75 80 CYS A O 1
ATOM 666 N N . LYS A 1 81 ? -11.381 -13.169 20.253 1.00 82.19 81 LYS A N 1
ATOM 667 C CA . LYS A 1 81 ? -10.657 -13.859 19.178 1.00 82.19 81 LYS A CA 1
ATOM 668 C C . LYS A 1 81 ? -11.131 -13.317 17.833 1.00 82.19 81 LYS A C 1
ATOM 670 O O . LYS A 1 81 ? -12.169 -13.739 17.337 1.00 82.19 81 LYS A O 1
ATOM 675 N N . LEU A 1 82 ? -10.373 -12.376 17.277 1.00 86.12 82 LEU A N 1
ATOM 676 C CA . LEU A 1 82 ? -10.682 -11.717 16.008 1.00 86.12 82 LEU A CA 1
ATOM 677 C C . LEU A 1 82 ? -9.813 -12.253 14.873 1.00 86.12 82 LEU A C 1
ATOM 679 O O . LEU A 1 82 ? -8.611 -12.477 15.054 1.00 86.12 82 LEU A O 1
ATOM 683 N N . THR A 1 83 ? -10.408 -12.404 13.690 1.00 88.44 83 THR A N 1
ATOM 684 C CA . THR A 1 83 ? -9.639 -12.594 12.453 1.00 88.44 83 THR A CA 1
ATOM 685 C C . THR A 1 83 ? -8.853 -11.324 12.122 1.00 88.44 83 THR A C 1
ATOM 687 O O . THR A 1 83 ? -9.192 -10.232 12.578 1.00 88.44 83 THR A O 1
ATOM 690 N N . ASP A 1 84 ? -7.813 -11.433 11.295 1.00 87.94 84 ASP A N 1
ATOM 691 C CA . ASP A 1 84 ? -7.019 -10.264 10.898 1.00 87.94 84 ASP A CA 1
ATOM 692 C C . ASP A 1 84 ? -7.864 -9.177 10.209 1.00 87.94 84 ASP A C 1
ATOM 694 O O . ASP A 1 84 ? -7.637 -7.992 10.433 1.00 87.94 84 ASP A O 1
ATOM 698 N N . PHE A 1 85 ? -8.907 -9.547 9.455 1.00 88.44 85 PHE A N 1
ATOM 699 C CA . PHE A 1 85 ? -9.824 -8.555 8.880 1.00 88.44 85 PHE A CA 1
ATOM 700 C C . PHE A 1 85 ? -10.741 -7.922 9.916 1.00 88.44 85 PHE A C 1
ATOM 702 O O . PHE A 1 85 ? -10.964 -6.716 9.886 1.00 88.44 85 PHE A O 1
ATOM 709 N N . GLN A 1 86 ? -11.230 -8.706 10.875 1.00 89.62 86 GLN A N 1
ATOM 710 C CA . GLN A 1 86 ? -12.051 -8.181 11.962 1.00 89.62 86 GLN A CA 1
ATOM 711 C C . GLN A 1 86 ? -11.266 -7.201 12.838 1.00 89.62 86 GLN A C 1
ATOM 713 O O . GLN A 1 86 ? -11.841 -6.221 13.306 1.00 89.62 86 GLN A O 1
ATOM 718 N N . LYS A 1 87 ? -9.950 -7.402 13.007 1.00 90.50 87 LYS A N 1
ATOM 719 C CA . LYS A 1 87 ? -9.067 -6.409 13.642 1.00 90.50 87 LYS A CA 1
ATOM 720 C C . LYS A 1 87 ? -9.024 -5.108 12.840 1.00 90.50 87 LYS A C 1
ATOM 722 O O . LYS A 1 87 ? -9.153 -4.041 13.426 1.00 90.50 87 LYS A O 1
ATOM 727 N N . VAL A 1 88 ? -8.905 -5.181 11.511 1.00 91.00 88 VAL A N 1
ATOM 728 C CA . VAL A 1 88 ? -8.939 -3.993 10.638 1.00 91.00 88 VAL A CA 1
ATOM 729 C C . VAL A 1 88 ? -10.281 -3.261 10.746 1.00 91.00 88 VAL A C 1
ATOM 731 O O . VAL A 1 88 ? -10.283 -2.045 10.910 1.00 91.00 88 VAL A O 1
ATOM 734 N N . LEU A 1 89 ? -11.407 -3.981 10.723 1.00 90.62 89 LEU A N 1
ATOM 735 C CA . LEU A 1 89 ? -12.752 -3.409 10.884 1.00 90.62 89 LEU A CA 1
ATOM 736 C C . LEU A 1 89 ? -12.934 -2.715 12.239 1.00 90.62 89 LEU A C 1
ATOM 738 O O . LEU A 1 89 ? -13.464 -1.607 12.316 1.00 90.62 89 LEU A O 1
ATOM 742 N N . LEU A 1 90 ? -12.464 -3.355 13.309 1.00 91.81 90 LEU A N 1
ATOM 743 C CA . LEU A 1 90 ? -12.465 -2.796 14.656 1.00 91.81 90 LEU A CA 1
ATOM 744 C C . LEU A 1 90 ? -11.633 -1.511 14.728 1.00 91.81 90 LEU A C 1
ATOM 746 O O . LEU A 1 90 ? -12.115 -0.493 15.227 1.00 91.81 90 LEU A O 1
ATOM 750 N N . THR A 1 91 ? -10.404 -1.538 14.203 1.00 91.75 91 THR A N 1
ATOM 751 C CA . THR A 1 91 ? -9.546 -0.352 14.154 1.00 91.75 91 THR A CA 1
ATOM 752 C C . THR A 1 91 ? -10.181 0.749 13.311 1.00 91.75 91 THR A C 1
ATOM 754 O O . THR A 1 91 ? -10.177 1.899 13.726 1.00 91.75 91 THR A O 1
ATOM 757 N N . GLN A 1 92 ? -10.820 0.428 12.187 1.00 90.69 92 GLN A N 1
ATOM 758 C CA . GLN A 1 92 ? -11.534 1.414 11.372 1.00 90.69 92 GLN A CA 1
ATOM 759 C C . GLN A 1 92 ? -12.681 2.091 12.137 1.00 90.69 92 GLN A C 1
ATOM 761 O O . GLN A 1 92 ? -12.904 3.287 11.955 1.00 90.69 92 GLN A O 1
ATOM 766 N N . ALA A 1 93 ? -13.380 1.357 13.009 1.00 89.44 93 ALA A N 1
ATOM 767 C CA . ALA A 1 93 ? -14.477 1.893 13.810 1.00 89.44 93 ALA A CA 1
ATOM 768 C C . ALA A 1 93 ? -14.008 2.750 15.004 1.00 89.44 93 ALA A C 1
ATOM 770 O O . ALA A 1 93 ? -14.634 3.766 15.300 1.00 89.44 93 ALA A O 1
ATOM 771 N N . LEU A 1 94 ? -12.929 2.356 15.693 1.00 90.25 94 LEU A N 1
ATOM 772 C CA . LEU A 1 94 ? -12.499 2.974 16.960 1.00 90.25 94 LEU A CA 1
ATOM 773 C C . LEU A 1 94 ? -11.240 3.856 16.861 1.00 90.25 94 LEU A C 1
ATOM 775 O O . LEU A 1 94 ? -11.089 4.803 17.628 1.00 90.25 94 LEU A O 1
ATOM 779 N N . ARG A 1 95 ? -10.322 3.553 15.943 1.00 90.62 95 ARG A N 1
ATOM 780 C CA . ARG A 1 95 ? -9.034 4.242 15.741 1.00 90.62 95 ARG A CA 1
ATOM 781 C C . ARG A 1 95 ? -8.731 4.349 14.236 1.00 90.62 95 ARG A C 1
ATOM 783 O O . ARG A 1 95 ? -7.793 3.715 13.746 1.00 90.62 95 ARG A O 1
ATOM 790 N N . PRO A 1 96 ? -9.520 5.129 13.466 1.00 89.56 96 PRO A N 1
ATOM 791 C CA . PRO A 1 96 ? -9.356 5.237 12.012 1.00 89.56 96 PRO A CA 1
ATOM 792 C C . PRO A 1 96 ? -7.949 5.706 11.598 1.00 89.56 96 PRO A C 1
ATOM 794 O O . PRO A 1 96 ? -7.474 5.370 10.516 1.00 89.56 96 PRO A O 1
ATOM 797 N N . ASP A 1 97 ? -7.250 6.420 12.481 1.00 90.56 97 ASP A N 1
ATOM 798 C CA . ASP A 1 97 ? -5.863 6.855 12.316 1.00 90.56 97 ASP A CA 1
ATOM 799 C C . ASP A 1 97 ? -4.847 5.695 12.270 1.00 90.56 97 ASP A C 1
ATOM 801 O O . ASP A 1 97 ? -3.780 5.839 11.676 1.00 90.56 97 ASP A O 1
ATOM 805 N N . ARG A 1 98 ? -5.174 4.528 12.845 1.00 90.25 98 ARG A N 1
ATOM 806 C CA . ARG A 1 98 ? -4.291 3.346 12.921 1.00 90.25 98 ARG A CA 1
ATOM 807 C C . ARG A 1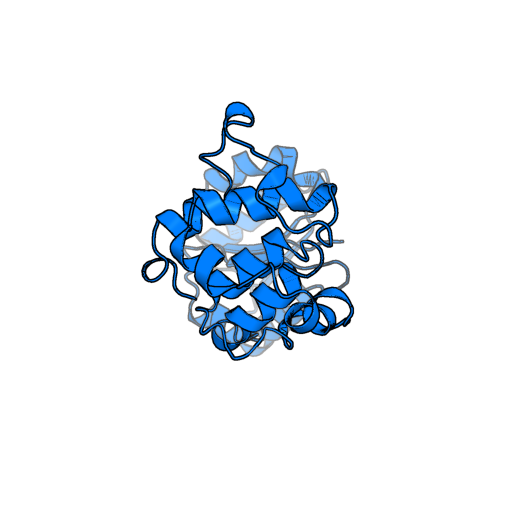 98 ? -4.673 2.218 11.967 1.00 90.25 98 ARG A C 1
ATOM 809 O O . ARG A 1 98 ? -4.080 1.138 12.014 1.00 90.25 98 ARG A O 1
ATOM 816 N N . VAL A 1 99 ? -5.621 2.451 11.059 1.00 90.44 99 VAL A N 1
ATOM 817 C CA . VAL A 1 99 ? -6.061 1.435 10.086 1.00 90.44 99 VAL A CA 1
ATOM 818 C C . VAL A 1 99 ? -4.897 0.964 9.221 1.00 90.44 99 VAL A C 1
ATOM 820 O O . VAL A 1 99 ? -4.713 -0.238 9.053 1.00 90.44 99 VAL A O 1
ATOM 823 N N . TYR A 1 100 ? -4.062 1.888 8.739 1.00 89.12 100 TYR A N 1
ATOM 824 C CA . TYR A 1 100 ? -2.892 1.540 7.933 1.00 89.12 100 TYR A CA 1
ATOM 825 C C . TYR A 1 100 ? -1.899 0.655 8.700 1.00 89.12 100 TYR A C 1
ATOM 827 O O . TYR A 1 100 ? -1.470 -0.374 8.183 1.00 89.12 100 TYR A O 1
ATOM 835 N N . ALA A 1 101 ? -1.584 1.013 9.950 1.00 89.94 101 ALA A N 1
ATOM 836 C CA . ALA A 1 101 ? -0.696 0.225 10.805 1.00 89.94 101 ALA A CA 1
ATOM 837 C C . ALA A 1 101 ? -1.257 -1.185 11.055 1.00 89.94 101 ALA A C 1
ATOM 839 O O . ALA A 1 101 ? -0.540 -2.174 10.917 1.00 89.94 101 ALA A O 1
ATOM 840 N N . THR A 1 102 ? -2.566 -1.288 11.310 1.00 90.12 102 THR A N 1
ATOM 841 C CA . THR A 1 102 ? -3.245 -2.579 11.503 1.00 90.12 102 THR A CA 1
ATOM 842 C C . THR A 1 102 ? -3.210 -3.433 10.236 1.00 90.12 102 THR A C 1
ATOM 844 O O . THR A 1 102 ? -2.906 -4.621 10.315 1.00 90.12 102 THR A O 1
ATOM 847 N N . ILE A 1 103 ? -3.492 -2.848 9.065 1.00 89.06 103 ILE A N 1
ATOM 848 C CA . ILE A 1 103 ? -3.429 -3.556 7.776 1.00 89.06 103 ILE A CA 1
ATOM 849 C C . ILE A 1 103 ? -2.006 -4.038 7.517 1.00 89.06 103 ILE A C 1
ATOM 851 O O . ILE A 1 103 ? -1.825 -5.207 7.186 1.00 89.06 103 ILE A O 1
ATOM 855 N N . SER A 1 104 ? -1.009 -3.172 7.706 1.00 87.19 104 SER A N 1
ATOM 856 C CA . SER A 1 104 ? 0.406 -3.521 7.568 1.00 87.19 104 SER A CA 1
ATOM 857 C C . SER A 1 104 ? 0.747 -4.719 8.457 1.00 87.19 104 SER A C 1
ATOM 859 O O . SER A 1 104 ? 1.121 -5.775 7.957 1.00 87.19 104 SER A O 1
ATOM 861 N N . HIS A 1 105 ? 0.431 -4.658 9.753 1.00 86.44 105 HIS A N 1
ATOM 862 C CA . HIS A 1 105 ? 0.649 -5.775 10.673 1.00 86.44 105 HIS A CA 1
ATOM 863 C C . HIS A 1 105 ? -0.059 -7.075 10.233 1.00 86.44 105 HIS A C 1
ATOM 865 O O . HIS A 1 105 ? 0.523 -8.160 10.266 1.00 86.44 105 HIS A O 1
ATOM 871 N N . CYS A 1 106 ? -1.303 -6.969 9.764 1.00 85.12 106 CYS A N 1
ATOM 872 C CA . CYS A 1 106 ? -2.098 -8.095 9.270 1.00 85.12 106 CYS A CA 1
ATOM 873 C C . CYS A 1 106 ? -1.646 -8.629 7.900 1.00 85.12 106 CYS A C 1
ATOM 875 O O . CYS A 1 106 ? -2.097 -9.696 7.487 1.00 85.12 106 CYS A O 1
ATOM 877 N N . THR A 1 107 ? -0.801 -7.904 7.168 1.00 83.88 107 THR A N 1
ATOM 878 C CA . THR A 1 107 ? -0.339 -8.271 5.819 1.00 83.88 107 THR A CA 1
ATOM 879 C C . THR A 1 107 ? 1.168 -8.470 5.729 1.00 83.88 107 THR A C 1
ATOM 881 O O . THR A 1 107 ? 1.621 -9.014 4.730 1.00 83.88 107 THR A O 1
ATOM 884 N N . ASN A 1 108 ? 1.924 -8.173 6.790 1.00 78.25 108 ASN A N 1
ATOM 885 C CA . ASN A 1 108 ? 3.377 -8.351 6.862 1.00 78.25 108 ASN A CA 1
ATOM 886 C C . ASN A 1 108 ? 3.841 -9.766 6.482 1.00 78.25 108 ASN A C 1
ATOM 888 O O . ASN A 1 108 ? 4.921 -9.937 5.938 1.00 78.25 108 ASN A O 1
ATOM 892 N N . HIS A 1 109 ? 3.027 -10.792 6.738 1.00 71.25 109 HIS A N 1
ATOM 893 C CA . HIS A 1 109 ? 3.331 -12.177 6.359 1.00 71.25 109 HIS A CA 1
ATOM 894 C C . HIS A 1 109 ? 3.062 -12.502 4.876 1.00 71.25 109 HIS A C 1
ATOM 896 O O . HIS A 1 109 ? 3.367 -13.601 4.425 1.00 71.25 109 HIS A O 1
ATOM 902 N N . LEU A 1 110 ? 2.421 -11.595 4.138 1.00 68.69 110 LEU A N 1
ATOM 903 C CA . LEU A 1 110 ? 2.149 -11.711 2.702 1.00 68.69 110 LEU A CA 1
ATOM 904 C C . LEU A 1 110 ? 3.108 -10.879 1.863 1.00 68.69 110 LEU A C 1
ATOM 906 O O . LEU A 1 110 ? 3.355 -11.208 0.707 1.00 68.69 110 LEU A O 1
ATOM 910 N N . THR A 1 111 ? 3.574 -9.766 2.417 1.00 63.09 111 THR A N 1
ATOM 911 C CA . THR A 1 111 ? 4.515 -8.876 1.760 1.00 63.09 111 THR A CA 1
ATOM 912 C C . THR A 1 111 ? 5.913 -9.289 2.184 1.00 63.09 111 THR A C 1
ATOM 914 O O . THR A 1 111 ? 6.432 -8.794 3.180 1.00 63.09 111 THR A O 1
ATOM 917 N N . ASP A 1 112 ? 6.529 -10.198 1.434 1.00 59.19 112 ASP A N 1
ATOM 918 C CA . ASP A 1 112 ? 7.985 -10.164 1.371 1.00 59.19 112 ASP A CA 1
ATOM 919 C C . ASP A 1 112 ? 8.321 -8.839 0.672 1.00 59.19 112 ASP A C 1
ATOM 921 O O . ASP A 1 112 ? 7.793 -8.606 -0.426 1.00 59.19 112 ASP A O 1
ATOM 925 N N . PRO A 1 113 ? 9.072 -7.906 1.282 1.00 57.06 113 PRO A N 1
ATOM 926 C CA . PRO A 1 113 ? 9.610 -6.779 0.545 1.00 57.06 113 PRO A CA 1
ATOM 927 C C . PRO A 1 113 ? 10.626 -7.352 -0.444 1.00 57.06 113 PRO A C 1
ATOM 929 O O . PRO A 1 113 ? 11.827 -7.339 -0.193 1.00 57.06 113 PRO A O 1
ATOM 932 N N . SER A 1 114 ? 10.138 -7.913 -1.554 1.00 58.81 114 SER A N 1
ATOM 933 C CA . SER A 1 114 ? 10.979 -8.441 -2.611 1.00 58.81 114 SER A CA 1
ATOM 934 C C . SER A 1 114 ? 11.823 -7.276 -3.097 1.00 58.81 114 SER A C 1
ATOM 936 O O . SER A 1 114 ? 11.310 -6.353 -3.739 1.00 58.81 114 SER A O 1
ATOM 938 N N . VAL A 1 115 ? 13.103 -7.286 -2.733 1.00 64.25 115 VAL A N 1
ATOM 939 C CA . VAL A 1 115 ? 14.086 -6.386 -3.319 1.00 64.25 115 VAL A CA 1
ATOM 940 C C . VAL A 1 115 ? 13.989 -6.614 -4.820 1.00 64.25 115 VAL A C 1
ATOM 942 O O . VAL A 1 115 ? 14.098 -7.747 -5.288 1.00 64.25 115 VAL A O 1
ATOM 945 N N . MET A 1 116 ? 13.663 -5.557 -5.557 1.00 70.06 116 MET A N 1
ATOM 946 C CA . MET A 1 116 ? 13.496 -5.633 -7.000 1.00 70.06 116 MET A CA 1
ATOM 947 C C . MET A 1 116 ? 14.837 -6.037 -7.621 1.00 70.06 116 MET A C 1
ATOM 949 O O . MET A 1 116 ? 15.756 -5.228 -7.668 1.00 70.06 116 MET A O 1
ATOM 953 N N . ASP A 1 117 ? 14.956 -7.281 -8.084 1.00 79.81 117 ASP A N 1
ATOM 954 C CA . ASP A 1 117 ? 16.131 -7.751 -8.818 1.00 79.81 117 ASP A CA 1
ATOM 955 C C . ASP A 1 117 ? 15.859 -7.660 -10.323 1.00 79.81 117 ASP A C 1
ATOM 957 O O . ASP A 1 117 ? 15.136 -8.474 -10.908 1.00 79.81 117 ASP A O 1
ATOM 961 N N . LEU A 1 118 ? 16.461 -6.658 -10.967 1.00 80.75 118 LEU A N 1
ATOM 962 C CA . LEU A 1 118 ? 16.349 -6.450 -12.411 1.00 80.75 118 LEU A CA 1
ATOM 963 C C . LEU A 1 118 ? 16.833 -7.657 -13.223 1.00 80.75 118 LEU A C 1
ATOM 965 O O . LEU A 1 118 ? 16.319 -7.897 -14.316 1.00 80.75 118 LEU A O 1
ATOM 969 N N . SER A 1 119 ? 17.778 -8.446 -12.702 1.00 81.25 119 SER A N 1
ATOM 970 C CA . SER A 1 119 ? 18.275 -9.640 -13.385 1.00 81.25 119 SER A CA 1
ATOM 971 C C . SER A 1 119 ? 17.229 -10.756 -13.418 1.00 81.25 119 SER A C 1
ATOM 973 O O . SER A 1 119 ? 17.102 -11.461 -14.424 1.00 81.25 119 SER A O 1
ATOM 975 N N . GLN A 1 120 ? 16.439 -10.894 -12.349 1.00 83.50 120 GLN A N 1
ATOM 976 C CA . GLN A 1 120 ? 15.331 -11.838 -12.293 1.00 83.50 120 GLN A CA 1
ATOM 977 C C . GLN A 1 120 ? 14.181 -11.377 -13.190 1.00 83.50 120 GLN A C 1
ATOM 979 O O . GLN A 1 120 ? 13.699 -12.162 -14.007 1.00 83.50 120 GLN A O 1
ATOM 984 N N . ILE A 1 121 ? 13.812 -10.092 -13.117 1.00 83.25 121 ILE A N 1
ATOM 985 C CA . ILE A 1 121 ? 12.778 -9.505 -13.983 1.00 83.25 121 ILE A CA 1
ATOM 986 C C . ILE A 1 121 ? 13.146 -9.702 -15.453 1.00 83.25 121 ILE A C 1
ATOM 988 O O . ILE A 1 121 ? 12.297 -10.084 -16.254 1.00 83.25 121 ILE A O 1
ATOM 992 N N . PHE A 1 122 ? 14.415 -9.500 -15.818 1.00 81.69 122 PHE A N 1
ATOM 993 C CA . PHE A 1 122 ? 14.875 -9.716 -17.184 1.00 81.69 122 PHE A CA 1
ATOM 994 C C . PHE A 1 122 ? 14.698 -11.174 -17.642 1.00 81.69 122 PHE A C 1
ATOM 996 O O . PHE A 1 122 ? 14.212 -11.404 -18.748 1.00 81.69 122 PHE A O 1
ATOM 1003 N N . LYS A 1 123 ? 15.026 -12.162 -16.797 1.00 82.25 123 LYS A N 1
ATOM 1004 C CA . LYS A 1 123 ? 14.854 -13.595 -17.119 1.00 82.25 123 LYS A CA 1
ATOM 1005 C C . LYS A 1 123 ? 13.393 -13.987 -17.332 1.00 82.25 123 LYS A C 1
ATOM 1007 O O . LYS A 1 123 ? 13.114 -14.861 -18.148 1.00 82.25 123 LYS A O 1
ATOM 1012 N N . GLU A 1 124 ? 12.486 -13.367 -16.586 1.00 82.62 124 GLU A N 1
ATOM 1013 C CA . GLU A 1 124 ? 11.042 -13.596 -16.698 1.00 82.62 124 GLU A CA 1
ATOM 1014 C C . GLU A 1 124 ? 10.403 -12.766 -17.823 1.00 82.62 124 GLU A C 1
ATOM 1016 O O . GLU A 1 124 ? 9.283 -13.048 -18.250 1.00 82.62 124 GLU A O 1
ATOM 1021 N N . SER A 1 125 ? 11.111 -11.755 -18.333 1.00 81.50 125 SER A N 1
ATOM 1022 C CA . SER A 1 125 ? 10.601 -10.863 -19.368 1.00 81.50 125 SER A CA 1
ATOM 1023 C C . SER A 1 125 ? 10.611 -11.486 -20.762 1.00 81.50 125 SER A C 1
ATOM 1025 O O . SER A 1 125 ? 11.466 -12.293 -21.129 1.00 81.50 125 SER A O 1
ATOM 1027 N N . LEU A 1 126 ? 9.657 -11.050 -21.582 1.00 75.69 126 LEU A N 1
ATOM 1028 C CA . LEU A 1 126 ? 9.566 -11.402 -22.992 1.00 75.69 126 LEU A CA 1
ATOM 1029 C C . LEU A 1 126 ? 9.776 -10.156 -23.839 1.00 75.69 126 LEU A C 1
ATOM 1031 O O . LEU A 1 126 ? 9.266 -9.086 -23.520 1.00 75.69 126 LEU A O 1
ATOM 1035 N N . CYS A 1 127 ? 10.421 -10.306 -24.997 1.00 70.19 127 CYS A N 1
ATOM 1036 C CA . CYS A 1 127 ? 10.548 -9.199 -25.940 1.00 70.19 127 CYS A CA 1
ATOM 1037 C C . CYS A 1 127 ? 9.166 -8.646 -26.338 1.00 70.19 127 CYS A C 1
ATOM 1039 O O . CYS A 1 127 ? 8.980 -7.442 -26.424 1.00 70.19 127 CYS A O 1
ATOM 1041 N N . SER A 1 128 ? 8.125 -9.469 -26.465 1.00 70.12 128 SER A N 1
ATOM 1042 C CA . SER A 1 128 ? 6.778 -8.980 -26.783 1.00 70.12 128 SER A CA 1
ATOM 1043 C C . SER A 1 128 ? 6.168 -8.019 -25.749 1.00 70.12 128 SER A C 1
ATOM 1045 O O . SER A 1 128 ? 5.217 -7.316 -26.100 1.00 70.12 128 SER A O 1
ATOM 1047 N N . GLU A 1 129 ? 6.691 -7.951 -24.520 1.00 73.62 129 GLU A N 1
ATOM 1048 C CA . GLU A 1 129 ? 6.066 -7.247 -23.400 1.00 73.62 129 GLU A CA 1
ATOM 1049 C C . GLU A 1 129 ? 6.964 -6.137 -22.812 1.00 73.62 129 GLU A C 1
ATOM 1051 O O . GLU A 1 129 ? 8.005 -6.438 -22.235 1.00 73.62 129 GLU A O 1
ATOM 1056 N N . PRO A 1 130 ? 6.568 -4.844 -22.900 1.00 74.19 130 PRO A N 1
ATOM 1057 C CA . PRO A 1 130 ? 7.213 -3.761 -22.155 1.00 74.19 130 PRO A CA 1
ATOM 1058 C C . PRO A 1 130 ? 7.223 -4.004 -20.651 1.00 74.19 130 PRO A C 1
ATOM 1060 O O . PRO A 1 130 ? 6.167 -3.935 -20.026 1.00 74.19 130 PRO A O 1
ATOM 1063 N N . ILE A 1 131 ? 8.413 -4.121 -20.062 1.00 79.06 131 ILE A N 1
ATOM 1064 C CA . ILE A 1 131 ? 8.609 -3.890 -18.620 1.00 79.06 131 ILE A CA 1
ATOM 1065 C C . ILE A 1 131 ? 8.258 -2.426 -18.324 1.00 79.06 131 ILE A C 1
ATOM 1067 O O . ILE A 1 131 ? 8.485 -1.577 -19.173 1.00 79.06 131 ILE A O 1
ATOM 1071 N N . LEU A 1 132 ? 7.678 -2.103 -17.173 1.00 79.31 132 LEU A N 1
ATOM 1072 C CA . LEU A 1 132 ? 7.434 -0.721 -16.757 1.00 79.31 132 LEU A CA 1
ATOM 1073 C C . LEU A 1 132 ? 8.026 -0.522 -15.369 1.00 79.31 132 LEU A C 1
ATOM 1075 O O . LEU A 1 132 ? 7.491 -1.059 -14.405 1.00 79.31 132 LEU A O 1
ATOM 1079 N N . LEU A 1 133 ? 9.100 0.254 -15.268 1.00 76.81 133 LEU A N 1
ATOM 1080 C CA . LEU A 1 133 ? 9.645 0.651 -13.971 1.00 76.81 133 LEU A CA 1
ATOM 1081 C C . LEU A 1 133 ? 9.009 1.961 -13.529 1.00 76.81 133 LEU A C 1
ATOM 1083 O O . LEU A 1 133 ? 8.846 2.857 -14.348 1.00 76.81 133 LEU A O 1
ATOM 1087 N N . ILE A 1 134 ? 8.625 2.054 -12.262 1.00 75.12 134 ILE A N 1
ATOM 1088 C CA . ILE A 1 134 ? 8.106 3.277 -11.652 1.00 75.12 134 ILE A CA 1
ATOM 1089 C C . ILE A 1 134 ? 9.041 3.592 -10.498 1.00 75.12 134 ILE A C 1
ATOM 1091 O O . ILE A 1 134 ? 9.086 2.833 -9.531 1.00 75.12 134 ILE A O 1
ATOM 1095 N N . THR A 1 135 ? 9.794 4.679 -10.611 1.00 70.62 135 THR A N 1
ATOM 1096 C CA . THR A 1 135 ? 10.666 5.136 -9.528 1.00 70.62 135 THR A CA 1
ATOM 1097 C C . THR A 1 135 ? 10.061 6.312 -8.787 1.00 70.62 135 THR A C 1
ATOM 1099 O O . THR A 1 135 ? 9.069 6.902 -9.212 1.00 70.62 135 THR A O 1
ATOM 1102 N N . THR A 1 136 ? 10.617 6.598 -7.616 1.00 68.88 136 THR A N 1
ATOM 1103 C CA . THR A 1 136 ? 10.390 7.832 -6.863 1.00 68.88 136 THR A CA 1
ATOM 1104 C C . THR A 1 136 ? 11.587 8.757 -7.064 1.00 68.88 136 THR A C 1
ATOM 1106 O O . THR A 1 136 ? 12.687 8.273 -7.333 1.00 68.88 136 THR A O 1
ATOM 1109 N N . SER A 1 137 ? 11.389 10.062 -6.870 1.00 63.50 137 SER A N 1
ATOM 1110 C CA . SER A 1 137 ? 12.431 11.091 -6.987 1.00 63.50 137 SER A CA 1
ATOM 1111 C C . SER A 1 137 ? 13.753 10.671 -6.331 1.00 63.50 137 SER A C 1
ATOM 1113 O O . SER A 1 137 ? 13.767 10.323 -5.146 1.00 63.50 137 SER A O 1
ATOM 1115 N N . GLY A 1 138 ? 14.857 10.738 -7.076 1.00 64.12 138 GLY A N 1
ATOM 1116 C CA . GLY A 1 138 ? 16.207 10.480 -6.562 1.00 64.12 138 GLY A CA 1
ATOM 1117 C C . GLY A 1 138 ? 16.744 9.057 -6.750 1.00 64.12 138 GLY A C 1
ATOM 1118 O O . GLY A 1 138 ? 17.871 8.801 -6.332 1.00 64.12 138 GLY A O 1
ATOM 1119 N N . ASN A 1 139 ? 15.995 8.153 -7.391 1.00 68.75 139 ASN A N 1
ATOM 1120 C CA . ASN A 1 139 ? 16.505 6.844 -7.802 1.00 68.75 139 ASN A CA 1
ATOM 1121 C C . ASN A 1 139 ? 16.361 6.666 -9.326 1.00 68.75 139 ASN A C 1
ATOM 1123 O O . ASN A 1 139 ? 15.246 6.480 -9.814 1.00 68.75 139 ASN A O 1
ATOM 1127 N N . ASP A 1 140 ? 17.478 6.754 -10.065 1.00 74.12 140 ASP A N 1
ATOM 1128 C CA . ASP A 1 140 ? 17.530 6.550 -11.523 1.00 74.12 140 ASP A CA 1
ATOM 1129 C C . ASP A 1 140 ? 17.847 5.074 -11.831 1.00 74.12 140 ASP A C 1
ATOM 1131 O O . ASP A 1 140 ? 19.014 4.664 -11.792 1.00 74.12 140 ASP A O 1
ATOM 1135 N N . PRO A 1 141 ? 16.842 4.263 -12.199 1.00 77.62 141 PRO A N 1
ATOM 1136 C CA . PRO A 1 141 ? 17.024 2.832 -12.423 1.00 77.62 141 PRO A CA 1
ATOM 1137 C C . PRO A 1 141 ? 17.780 2.553 -13.733 1.00 77.62 141 PRO A C 1
ATOM 1139 O O . PRO A 1 141 ? 18.175 1.419 -13.999 1.00 77.62 141 PRO A O 1
ATOM 1142 N N . ALA A 1 142 ? 18.001 3.565 -14.587 1.00 80.12 142 ALA A N 1
ATOM 1143 C CA . ALA A 1 142 ? 18.773 3.379 -15.810 1.00 80.12 142 ALA A CA 1
ATOM 1144 C C . ALA A 1 142 ? 20.255 3.116 -15.529 1.00 80.12 142 ALA A C 1
ATOM 1146 O O . ALA A 1 142 ? 20.929 2.539 -16.379 1.00 80.12 142 ALA A O 1
ATOM 1147 N N . ILE A 1 143 ? 20.767 3.508 -14.356 1.00 83.00 143 ILE A N 1
ATOM 1148 C CA . ILE A 1 143 ? 22.127 3.154 -13.934 1.00 83.00 143 ILE A CA 1
ATOM 1149 C C . ILE A 1 143 ? 22.230 1.636 -13.777 1.00 83.00 143 ILE A C 1
ATOM 1151 O O . ILE A 1 143 ? 23.045 1.014 -14.455 1.00 83.00 143 ILE A O 1
ATOM 1155 N N . GLU A 1 144 ? 21.341 1.041 -12.982 1.00 83.88 144 GLU A N 1
ATOM 1156 C CA . GLU A 1 144 ? 21.322 -0.404 -12.732 1.00 83.88 144 GLU A CA 1
ATOM 1157 C C . GLU A 1 144 ? 21.082 -1.208 -14.022 1.00 83.88 144 GLU A C 1
ATOM 1159 O O . GLU A 1 144 ? 21.678 -2.261 -14.235 1.00 83.88 144 GLU A O 1
ATOM 1164 N N . ILE A 1 145 ? 20.265 -0.695 -14.947 1.00 86.06 145 ILE A N 1
ATOM 1165 C CA . ILE A 1 145 ? 20.019 -1.360 -16.239 1.00 86.06 145 ILE A CA 1
ATOM 1166 C C . ILE A 1 145 ? 21.221 -1.275 -17.165 1.00 86.06 145 ILE A C 1
ATOM 1168 O O . ILE A 1 145 ? 21.490 -2.223 -17.901 1.00 86.06 145 ILE A O 1
ATOM 1172 N N . ARG A 1 146 ? 21.958 -0.164 -17.144 1.00 85.69 146 ARG A N 1
ATOM 1173 C CA . ARG A 1 146 ? 23.192 -0.027 -17.920 1.00 85.69 146 ARG A CA 1
ATOM 1174 C C . ARG A 1 146 ? 24.274 -0.965 -17.394 1.00 85.69 146 ARG A C 1
ATOM 1176 O O . ARG A 1 146 ? 24.991 -1.578 -18.185 1.00 85.69 146 ARG A O 1
ATOM 1183 N N . GLU A 1 147 ? 24.367 -1.113 -16.076 1.00 87.69 147 GLU A N 1
ATOM 1184 C CA . GLU A 1 147 ? 25.237 -2.104 -15.439 1.00 87.69 147 GLU A CA 1
ATOM 1185 C C . GLU A 1 147 ? 24.820 -3.525 -15.828 1.00 87.69 147 GLU A C 1
ATOM 1187 O O . GLU A 1 147 ? 25.658 -4.302 -16.284 1.00 87.69 147 GLU A O 1
ATOM 1192 N N . LEU A 1 148 ? 23.522 -3.840 -15.778 1.00 86.00 148 LEU A N 1
ATOM 1193 C CA . LEU A 1 148 ? 22.997 -5.135 -16.213 1.00 86.00 148 LEU A CA 1
ATOM 1194 C C . LEU A 1 148 ? 23.276 -5.406 -17.699 1.00 86.00 148 LEU A C 1
ATOM 1196 O O . LEU A 1 148 ? 23.710 -6.501 -18.048 1.00 86.00 148 LEU A O 1
ATOM 1200 N N . ALA A 1 149 ? 23.087 -4.417 -18.575 1.00 86.00 149 ALA A N 1
ATOM 1201 C CA . ALA A 1 149 ? 23.413 -4.524 -19.996 1.00 86.00 149 ALA A CA 1
ATOM 1202 C C . ALA A 1 149 ? 24.909 -4.792 -20.210 1.00 86.00 149 ALA A C 1
ATOM 1204 O O . ALA A 1 149 ? 25.274 -5.581 -21.076 1.00 86.00 149 ALA A O 1
ATOM 1205 N N . THR A 1 150 ? 25.771 -4.192 -19.384 1.00 86.31 150 THR A N 1
ATOM 1206 C CA . THR A 1 150 ? 27.220 -4.434 -19.421 1.00 86.31 150 THR A CA 1
ATOM 1207 C C . THR A 1 150 ? 27.556 -5.861 -18.983 1.00 86.31 150 THR A C 1
ATOM 1209 O O . THR A 1 150 ? 28.326 -6.535 -19.660 1.00 86.31 150 THR A O 1
ATOM 1212 N N . ILE A 1 151 ? 26.947 -6.347 -17.894 1.00 87.12 151 ILE A N 1
ATOM 1213 C CA . ILE A 1 151 ? 27.131 -7.718 -17.383 1.00 87.12 151 ILE A CA 1
ATOM 1214 C C . ILE A 1 151 ? 26.655 -8.764 -18.400 1.00 87.12 151 ILE A C 1
ATOM 1216 O O . ILE A 1 151 ? 27.263 -9.822 -18.530 1.00 87.12 151 ILE A O 1
ATOM 1220 N N . LEU A 1 152 ? 25.573 -8.471 -19.123 1.00 82.81 152 LEU A N 1
ATOM 1221 C CA . LEU A 1 152 ? 24.997 -9.348 -20.145 1.00 82.81 152 LEU A CA 1
ATOM 1222 C C . LEU A 1 152 ? 25.634 -9.171 -21.537 1.00 82.81 152 LEU A C 1
ATOM 1224 O O . LEU A 1 152 ? 25.138 -9.756 -22.498 1.00 82.81 152 LEU A O 1
ATOM 1228 N N . GLU A 1 153 ? 26.697 -8.366 -21.655 1.00 83.38 153 GLU A N 1
ATOM 1229 C CA . GLU A 1 153 ? 27.407 -8.064 -22.912 1.00 83.38 153 GLU A CA 1
ATOM 1230 C C . GLU A 1 153 ? 26.491 -7.520 -24.029 1.00 83.38 153 GLU A C 1
ATOM 1232 O O . GLU A 1 153 ? 26.658 -7.777 -25.223 1.00 83.38 153 GLU A O 1
ATOM 1237 N N . ILE A 1 154 ? 25.497 -6.720 -23.644 1.00 78.50 154 ILE A N 1
ATOM 1238 C CA . ILE A 1 154 ? 24.539 -6.101 -24.558 1.00 78.50 154 ILE A CA 1
ATOM 1239 C C . ILE A 1 154 ? 25.119 -4.787 -25.061 1.00 78.50 154 ILE A C 1
ATOM 1241 O O . ILE A 1 154 ? 25.029 -3.739 -24.423 1.00 78.50 154 ILE A O 1
ATOM 1245 N N . HIS A 1 155 ? 25.715 -4.845 -26.246 1.00 74.81 155 HIS A N 1
ATOM 1246 C CA . HIS A 1 155 ? 26.348 -3.687 -26.877 1.00 74.81 155 HIS A CA 1
ATOM 1247 C C . HIS A 1 155 ? 25.348 -2.725 -27.539 1.00 74.81 155 HIS A C 1
ATOM 1249 O O . HIS A 1 155 ? 25.627 -1.536 -27.686 1.00 74.81 155 HIS A O 1
ATOM 1255 N N . ASP A 1 156 ? 24.168 -3.220 -27.913 1.00 79.25 156 ASP A N 1
ATOM 1256 C CA . ASP A 1 156 ? 23.125 -2.450 -28.591 1.00 79.25 156 ASP A CA 1
ATOM 1257 C C . ASP A 1 156 ? 22.115 -1.864 -27.594 1.00 79.25 156 ASP A C 1
ATOM 1259 O O . ASP A 1 156 ? 20.942 -2.243 -27.556 1.00 79.25 156 ASP A O 1
ATOM 1263 N N . TYR A 1 157 ? 22.585 -0.915 -26.787 1.00 83.06 157 TYR A N 1
ATOM 1264 C CA . TYR A 1 157 ? 21.813 -0.238 -25.748 1.00 83.06 157 TYR A CA 1
ATOM 1265 C C . TYR A 1 157 ? 21.650 1.262 -26.046 1.00 83.06 157 TYR A C 1
ATOM 1267 O O . TYR A 1 157 ? 22.583 1.933 -26.488 1.00 83.06 157 TYR A O 1
ATOM 1275 N N . SER A 1 158 ? 20.451 1.805 -25.823 1.00 83.12 158 SER A N 1
ATOM 1276 C CA . SER A 1 158 ? 20.144 3.218 -26.061 1.00 83.12 158 SER A CA 1
ATOM 1277 C C . SER A 1 158 ? 19.188 3.785 -25.019 1.00 83.12 158 SER A C 1
ATOM 1279 O O . SER A 1 158 ? 18.194 3.154 -24.672 1.00 83.12 158 SER A O 1
ATOM 1281 N N . GLU A 1 159 ? 19.470 5.003 -24.562 1.00 85.12 159 GLU A N 1
ATOM 1282 C CA . GLU A 1 159 ? 18.640 5.752 -23.617 1.00 85.12 159 GLU A CA 1
ATOM 1283 C C . GLU A 1 159 ? 18.107 7.022 -24.273 1.00 85.12 159 GLU A C 1
ATOM 1285 O O . GLU A 1 159 ? 18.857 7.761 -24.914 1.00 85.12 159 GLU A O 1
ATOM 1290 N N . ILE A 1 160 ? 16.817 7.302 -24.096 1.00 82.56 160 ILE A N 1
ATOM 1291 C CA . ILE A 1 160 ? 16.187 8.538 -24.561 1.00 82.56 160 ILE A CA 1
ATOM 1292 C C . ILE A 1 160 ? 15.360 9.129 -23.429 1.00 82.56 160 ILE A C 1
ATOM 1294 O O . ILE A 1 160 ? 14.363 8.544 -23.010 1.00 82.56 160 ILE A O 1
ATOM 1298 N N . ALA A 1 161 ? 15.747 10.322 -22.983 1.00 80.75 161 ALA A N 1
ATOM 1299 C CA . ALA A 1 161 ? 14.909 11.153 -22.134 1.00 80.75 161 ALA A CA 1
ATOM 1300 C C . ALA A 1 161 ? 13.862 11.878 -22.988 1.00 80.75 161 ALA A C 1
ATOM 1302 O O . ALA A 1 161 ? 14.193 12.605 -23.928 1.00 80.75 161 ALA A O 1
ATOM 1303 N N . MET A 1 162 ? 12.589 11.656 -22.677 1.00 72.56 162 MET A N 1
ATOM 1304 C CA . MET A 1 162 ? 11.470 12.300 -23.348 1.00 72.56 162 MET A CA 1
ATOM 1305 C C . MET A 1 162 ? 11.232 13.684 -22.756 1.00 72.56 162 MET A C 1
ATOM 1307 O O . MET A 1 162 ? 10.699 13.820 -21.659 1.00 72.56 162 MET A O 1
ATOM 1311 N N . GLY A 1 163 ? 11.619 14.699 -23.522 1.00 67.25 163 GLY A N 1
ATOM 1312 C CA . GLY A 1 163 ? 11.207 16.087 -23.339 1.00 67.25 163 GLY A CA 1
ATOM 1313 C C . GLY A 1 163 ? 10.370 16.573 -24.522 1.00 67.25 163 GLY A C 1
ATOM 1314 O O . GLY A 1 163 ? 10.142 15.835 -25.487 1.00 67.25 163 GLY A O 1
ATOM 1315 N N . GLU A 1 164 ? 9.952 17.835 -24.471 1.00 61.34 164 GLU A N 1
ATOM 1316 C CA . GLU A 1 164 ? 9.278 18.497 -25.591 1.00 61.34 164 GLU A CA 1
ATOM 1317 C C . GLU A 1 164 ? 10.119 18.373 -26.882 1.00 61.34 164 GLU A C 1
ATOM 1319 O O . GLU A 1 164 ? 11.335 18.586 -26.884 1.00 61.34 164 GLU A O 1
ATOM 1324 N N . GLY A 1 165 ? 9.488 17.941 -27.980 1.00 70.81 165 GLY A N 1
ATOM 1325 C CA . GLY A 1 165 ? 10.144 17.772 -29.283 1.00 70.81 165 GLY A CA 1
ATOM 1326 C C . GLY A 1 165 ? 11.042 16.533 -29.447 1.00 70.81 165 GLY A C 1
ATOM 1327 O O . GLY A 1 165 ? 11.732 16.425 -30.460 1.00 70.81 165 GLY A O 1
ATOM 1328 N N . GLN A 1 166 ? 11.065 15.583 -28.499 1.00 72.62 166 GLN A N 1
ATOM 1329 C CA . GLN A 1 166 ? 11.809 14.312 -28.653 1.00 72.62 166 GLN A CA 1
ATOM 1330 C C . GLN A 1 166 ? 10.950 13.135 -29.155 1.00 72.62 166 GLN A C 1
ATOM 1332 O O . GLN A 1 166 ? 11.450 12.014 -29.269 1.00 72.62 166 GLN A O 1
ATOM 1337 N N . GLU A 1 167 ? 9.679 13.374 -29.487 1.00 74.56 167 GLU A N 1
ATOM 1338 C CA . GLU A 1 167 ? 8.717 12.339 -29.893 1.00 74.56 167 GLU A CA 1
ATOM 1339 C C . GLU A 1 167 ? 9.169 11.585 -31.153 1.00 74.56 167 GLU A C 1
ATOM 1341 O O . GLU A 1 167 ? 9.275 10.357 -31.137 1.00 74.56 167 GLU A O 1
ATOM 1346 N N . ASP A 1 168 ? 9.546 12.308 -32.212 1.00 79.19 168 ASP A N 1
ATOM 1347 C CA . ASP A 1 168 ? 9.997 11.709 -33.476 1.00 79.19 168 ASP A CA 1
ATOM 1348 C C . ASP A 1 168 ? 11.278 10.883 -33.308 1.00 79.19 168 ASP A C 1
ATOM 1350 O O . ASP A 1 168 ? 11.439 9.813 -33.912 1.00 79.19 168 ASP A O 1
ATOM 1354 N N . LYS A 1 169 ? 12.194 11.343 -32.444 1.00 81.25 169 LYS A N 1
ATOM 1355 C CA . LYS A 1 169 ? 13.425 10.606 -32.131 1.00 81.25 169 LYS A CA 1
ATOM 1356 C C . LYS A 1 169 ? 13.119 9.324 -31.373 1.00 81.25 169 LYS A C 1
ATOM 1358 O O . LYS A 1 169 ? 13.687 8.283 -31.704 1.00 81.25 169 LYS A O 1
ATOM 1363 N N . ALA A 1 170 ? 12.207 9.377 -30.406 1.00 81.19 170 ALA A N 1
ATOM 1364 C CA . ALA A 1 170 ? 11.782 8.201 -29.667 1.00 81.19 170 ALA A CA 1
ATOM 1365 C C . ALA A 1 170 ? 11.084 7.178 -30.571 1.00 81.19 170 ALA A C 1
ATOM 1367 O O . ALA A 1 170 ? 11.398 5.994 -30.491 1.00 81.19 170 ALA A O 1
ATOM 1368 N N . ILE A 1 171 ? 10.204 7.619 -31.477 1.00 80.88 171 ILE A N 1
ATOM 1369 C CA . ILE A 1 171 ? 9.530 6.742 -32.448 1.00 80.88 171 ILE A CA 1
ATOM 1370 C C . ILE A 1 171 ? 10.550 6.088 -33.384 1.00 80.88 171 ILE A C 1
ATOM 1372 O O . ILE A 1 171 ? 10.500 4.879 -33.616 1.00 80.88 171 ILE A O 1
ATOM 1376 N N . THR A 1 172 ? 11.506 6.860 -33.898 1.00 83.19 172 THR A N 1
ATOM 1377 C CA . THR A 1 172 ? 12.546 6.342 -34.798 1.00 83.19 172 THR A CA 1
ATOM 1378 C C . THR A 1 172 ? 13.443 5.327 -34.089 1.00 83.19 172 THR A C 1
ATOM 1380 O O . THR A 1 172 ? 13.710 4.245 -34.622 1.00 83.19 172 THR A O 1
ATOM 1383 N N . ALA A 1 173 ? 13.884 5.638 -32.868 1.00 81.25 173 ALA A N 1
ATOM 1384 C CA . ALA A 1 173 ? 14.675 4.725 -32.051 1.00 81.25 173 ALA A CA 1
ATOM 1385 C C . ALA A 1 173 ? 13.893 3.456 -31.706 1.00 81.25 173 ALA A C 1
ATOM 1387 O O . ALA A 1 173 ? 14.431 2.356 -31.815 1.00 81.25 173 ALA A O 1
ATOM 1388 N N . PHE A 1 174 ? 12.605 3.594 -31.398 1.00 78.75 174 PHE A N 1
ATOM 1389 C CA . PHE A 1 174 ? 11.702 2.480 -31.151 1.00 78.75 174 PHE A CA 1
ATOM 1390 C C . PHE A 1 174 ? 11.568 1.559 -32.372 1.00 78.75 174 PHE A C 1
ATOM 1392 O O . PHE A 1 174 ? 11.738 0.346 -32.254 1.00 78.75 174 PHE A O 1
ATOM 1399 N N . GLN A 1 175 ? 11.353 2.106 -33.572 1.00 81.12 175 GLN A N 1
ATOM 1400 C CA . GLN A 1 175 ? 11.291 1.304 -34.800 1.00 81.12 175 GLN A CA 1
ATOM 1401 C C . GLN A 1 175 ? 12.610 0.576 -35.086 1.00 81.12 175 GLN A C 1
ATOM 1403 O O . GLN A 1 175 ? 12.604 -0.569 -35.547 1.00 81.12 175 GLN A O 1
ATOM 1408 N N . LYS A 1 176 ? 13.746 1.229 -34.819 1.00 80.56 176 LYS A N 1
ATOM 1409 C CA . LYS A 1 176 ? 15.076 0.636 -34.989 1.00 80.56 176 LYS A CA 1
ATOM 1410 C C . LYS A 1 176 ? 15.304 -0.501 -33.990 1.00 80.56 176 LYS A C 1
ATOM 1412 O O . LYS A 1 176 ? 15.733 -1.576 -34.406 1.00 80.56 176 LYS A O 1
ATOM 1417 N N . ALA A 1 177 ? 14.970 -0.285 -32.720 1.00 79.88 177 ALA A N 1
ATOM 1418 C CA . ALA A 1 177 ? 15.101 -1.278 -31.661 1.00 79.88 177 ALA A CA 1
ATOM 1419 C C . ALA A 1 177 ? 14.195 -2.491 -31.902 1.00 79.88 177 ALA A C 1
ATOM 1421 O O . ALA A 1 177 ? 14.664 -3.623 -31.843 1.00 79.88 177 ALA A O 1
ATOM 1422 N N . SER A 1 178 ? 12.942 -2.265 -32.307 1.00 75.00 178 SER A N 1
ATOM 1423 C CA . SER A 1 178 ? 11.981 -3.336 -32.594 1.00 75.00 178 SER A CA 1
ATOM 1424 C C . SER A 1 178 ? 12.428 -4.246 -33.748 1.00 75.00 178 SER A C 1
ATOM 1426 O O . SER A 1 178 ? 12.241 -5.460 -33.676 1.00 75.00 178 SER A O 1
ATOM 1428 N N . LYS A 1 179 ? 13.065 -3.680 -34.787 1.00 77.44 179 LYS A N 1
ATOM 1429 C CA . LYS A 1 179 ? 13.573 -4.433 -35.950 1.00 77.44 179 LYS A CA 1
ATOM 1430 C C . LYS A 1 179 ? 14.885 -5.167 -35.686 1.00 77.44 179 LYS A C 1
ATOM 1432 O O . LYS A 1 179 ? 15.098 -6.225 -36.266 1.00 77.44 179 LYS A O 1
ATOM 1437 N N . LYS A 1 180 ? 15.779 -4.577 -34.889 1.00 75.62 180 LYS A N 1
ATOM 1438 C CA . LYS A 1 180 ? 17.139 -5.095 -34.682 1.00 75.62 180 LYS A CA 1
ATOM 1439 C C . LYS A 1 180 ? 17.330 -5.852 -33.364 1.00 75.62 180 LYS A C 1
ATOM 1441 O O . LYS A 1 180 ? 18.359 -6.486 -33.196 1.00 75.62 180 LYS A O 1
ATOM 1446 N N . GLY A 1 181 ? 16.362 -5.791 -32.447 1.00 71.69 181 GLY A N 1
ATOM 1447 C CA . GLY A 1 181 ? 16.460 -6.415 -31.124 1.00 71.69 181 GLY A CA 1
ATOM 1448 C C . GLY A 1 181 ? 17.320 -5.631 -30.129 1.00 71.69 181 GLY A C 1
ATOM 1449 O O . GLY A 1 181 ? 17.879 -6.225 -29.216 1.00 71.69 181 GLY A O 1
ATOM 1450 N N . HIS A 1 182 ? 17.448 -4.313 -30.310 1.00 79.06 182 HIS A N 1
ATOM 1451 C CA . HIS A 1 182 ? 18.256 -3.469 -29.424 1.00 79.06 182 HIS A CA 1
ATOM 1452 C C . HIS A 1 182 ? 17.508 -3.165 -28.124 1.00 79.06 182 HIS A C 1
ATOM 1454 O O . HIS A 1 182 ? 16.278 -3.058 -28.115 1.00 79.06 182 HIS A O 1
ATOM 1460 N N . TRP A 1 183 ? 18.253 -2.930 -27.049 1.00 83.62 183 TRP A N 1
ATOM 1461 C CA . TRP A 1 183 ? 17.699 -2.400 -25.814 1.00 83.62 183 TRP A CA 1
ATOM 1462 C C . TRP A 1 183 ? 17.471 -0.898 -25.956 1.00 83.62 183 TRP A C 1
ATOM 1464 O O . TRP A 1 183 ? 18.369 -0.123 -26.297 1.00 83.62 183 TRP A O 1
ATOM 1474 N N . LEU A 1 184 ? 16.234 -0.488 -25.709 1.00 84.62 184 LEU A N 1
ATOM 1475 C CA . LEU A 1 184 ? 15.828 0.906 -25.716 1.00 84.62 184 LEU A CA 1
ATOM 1476 C C . LEU A 1 184 ? 15.173 1.224 -24.383 1.00 84.62 184 LEU A C 1
ATOM 1478 O O . LEU A 1 184 ? 14.103 0.706 -24.078 1.00 84.62 184 LEU A O 1
ATOM 1482 N N . VAL A 1 185 ? 15.802 2.119 -23.638 1.00 85.19 185 VAL A N 1
ATOM 1483 C CA . VAL A 1 185 ? 15.275 2.714 -22.421 1.00 85.19 185 VAL A CA 1
ATOM 1484 C C . VAL A 1 185 ? 14.707 4.082 -22.771 1.00 85.19 185 VAL A C 1
ATOM 1486 O O . VAL A 1 185 ? 15.412 4.980 -23.227 1.00 85.19 185 VAL A O 1
ATOM 1489 N N . LEU A 1 186 ? 13.408 4.248 -22.558 1.00 82.38 186 LEU A N 1
ATOM 1490 C CA . LEU A 1 186 ? 12.733 5.537 -22.668 1.00 82.38 186 LEU A CA 1
ATOM 1491 C C . LEU A 1 186 ? 12.489 6.048 -21.256 1.00 82.38 186 LEU A C 1
ATOM 1493 O O . LEU A 1 186 ? 11.781 5.359 -20.535 1.00 82.38 186 LEU A O 1
ATOM 1497 N N . LYS A 1 187 ? 13.035 7.213 -20.891 1.00 78.88 187 LYS A N 1
ATOM 1498 C CA . LYS A 1 187 ? 12.773 7.901 -19.618 1.00 78.88 187 LYS A CA 1
ATOM 1499 C C . LYS A 1 187 ? 11.690 8.949 -19.843 1.00 78.88 187 LYS A C 1
ATOM 1501 O O . LYS A 1 187 ? 11.878 9.844 -20.666 1.00 78.88 187 LYS A O 1
ATOM 1506 N N . ILE A 1 188 ? 10.553 8.833 -19.163 1.00 71.25 188 ILE A N 1
ATOM 1507 C CA . ILE A 1 188 ? 9.397 9.721 -19.369 1.00 71.25 188 ILE A CA 1
ATOM 1508 C C . ILE A 1 188 ? 9.001 10.374 -18.051 1.00 71.25 188 ILE A C 1
ATOM 1510 O O . ILE A 1 188 ? 8.630 9.671 -17.115 1.00 71.25 188 ILE A O 1
ATOM 1514 N N . CYS A 1 189 ? 8.982 11.706 -18.019 1.00 62.19 189 CYS A N 1
ATOM 1515 C CA . CYS A 1 189 ? 8.424 12.453 -16.896 1.00 62.19 189 CYS A CA 1
ATOM 1516 C C . CYS A 1 189 ? 6.886 12.464 -16.962 1.00 62.19 189 CYS A C 1
ATOM 1518 O O . CYS A 1 189 ? 6.296 12.751 -18.008 1.00 62.19 189 CYS A O 1
ATOM 1520 N N . ILE A 1 190 ? 6.223 12.213 -15.825 1.00 56.06 190 ILE A N 1
ATOM 1521 C CA . ILE A 1 190 ? 4.752 12.127 -15.715 1.00 56.06 190 ILE A CA 1
ATOM 1522 C C . ILE A 1 190 ? 4.030 13.400 -16.207 1.00 56.06 190 ILE A C 1
ATOM 1524 O O . ILE A 1 190 ? 2.920 13.326 -16.734 1.00 56.06 190 ILE A O 1
ATOM 1528 N N . SER A 1 191 ? 4.677 14.567 -16.106 1.00 53.09 191 SER A N 1
ATOM 1529 C CA . SER A 1 191 ? 4.146 15.863 -16.552 1.00 53.09 191 SER A CA 1
ATOM 1530 C C . SER A 1 191 ? 3.880 15.939 -18.064 1.00 53.09 191 SER A C 1
ATOM 1532 O O . SER A 1 191 ? 3.057 16.746 -18.495 1.00 53.09 191 SER A O 1
ATOM 1534 N N . LEU A 1 192 ? 4.497 15.063 -18.865 1.00 53.72 192 LEU A N 1
ATOM 1535 C CA . LEU A 1 192 ? 4.377 15.021 -20.329 1.00 53.72 192 LEU A CA 1
ATOM 1536 C C . LEU A 1 192 ? 3.407 13.927 -20.835 1.00 53.72 192 LEU A C 1
ATOM 1538 O O . LEU A 1 192 ? 3.223 13.757 -22.040 1.00 53.72 192 LEU A O 1
ATOM 1542 N N . LEU A 1 193 ? 2.730 13.190 -19.941 1.00 53.59 193 LEU A N 1
ATOM 1543 C CA . LEU A 1 193 ? 1.890 12.031 -20.302 1.00 53.59 193 LEU A CA 1
ATOM 1544 C C . LEU A 1 193 ? 0.554 12.358 -20.991 1.00 53.59 193 LEU A C 1
ATOM 1546 O O . LEU A 1 193 ? -0.109 11.436 -21.478 1.00 53.59 193 LEU A O 1
ATOM 1550 N N . HIS A 1 194 ? 0.146 13.627 -21.063 1.00 55.03 194 HIS A N 1
ATOM 1551 C CA . HIS A 1 194 ? -1.167 14.012 -21.593 1.00 55.03 194 HIS A CA 1
ATOM 1552 C C . HIS A 1 194 ? -1.348 13.698 -23.097 1.00 55.03 194 HIS A C 1
ATOM 1554 O O . HIS A 1 194 ? -2.474 13.439 -23.516 1.00 55.03 194 HIS A O 1
ATOM 1560 N N . GLY A 1 195 ? -0.271 13.617 -23.896 1.00 51.91 195 GLY A N 1
ATOM 1561 C CA . GLY A 1 195 ? -0.330 13.252 -25.328 1.00 51.91 195 GLY A CA 1
ATOM 1562 C C . GLY A 1 195 ? 0.051 11.798 -25.661 1.00 51.91 195 GLY A C 1
ATOM 1563 O O . GLY A 1 195 ? -0.370 11.239 -26.673 1.00 51.91 195 GLY A O 1
ATOM 1564 N N . TRP A 1 196 ? 0.816 11.134 -24.791 1.00 52.66 196 TRP A N 1
ATOM 1565 C CA . TRP A 1 196 ? 1.572 9.922 -25.143 1.00 52.66 196 TRP A CA 1
ATOM 1566 C C . TRP A 1 196 ? 0.760 8.612 -25.125 1.00 52.66 196 TRP A C 1
ATOM 1568 O O . TRP A 1 196 ? 1.086 7.648 -25.826 1.00 52.66 196 TRP A O 1
ATOM 1578 N N . ARG A 1 197 ? -0.345 8.556 -24.364 1.00 50.53 197 ARG A N 1
ATOM 1579 C CA . ARG 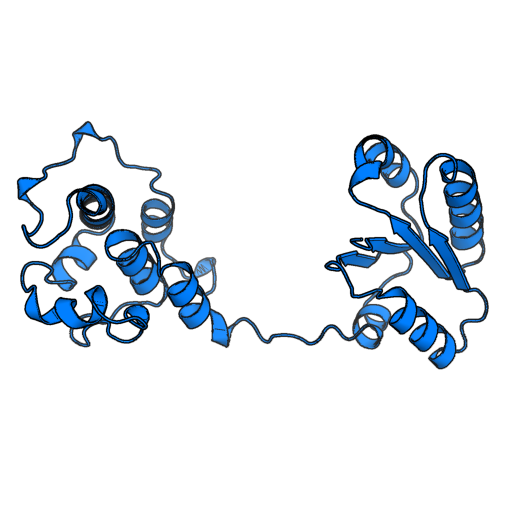A 1 197 ? -1.177 7.339 -24.210 1.00 50.53 197 ARG A CA 1
ATOM 1580 C C . ARG A 1 197 ? -1.776 6.828 -25.533 1.00 50.53 197 ARG A C 1
ATOM 1582 O O . ARG A 1 197 ? -2.119 5.648 -25.614 1.00 50.53 197 ARG A O 1
ATOM 1589 N N . PHE A 1 198 ? -1.872 7.672 -26.563 1.00 44.84 198 PHE A N 1
ATOM 1590 C CA . PHE A 1 198 ? -2.368 7.295 -27.891 1.00 44.84 198 PHE A CA 1
ATOM 1591 C C . PHE A 1 198 ? -1.298 6.642 -28.784 1.00 44.84 198 PHE A C 1
ATOM 1593 O O . PHE A 1 198 ? -1.617 5.715 -29.527 1.00 44.84 198 PHE A O 1
ATOM 1600 N N . TYR A 1 199 ? -0.028 7.033 -28.662 1.00 49.53 199 TYR A N 1
ATOM 1601 C CA . TYR A 1 199 ? 1.046 6.588 -29.561 1.00 49.53 199 TYR A CA 1
ATOM 1602 C C . TYR A 1 199 ? 1.543 5.166 -29.270 1.00 49.53 199 TYR A C 1
ATOM 1604 O O . TYR A 1 199 ? 1.784 4.372 -30.179 1.00 49.53 199 TYR A O 1
ATOM 1612 N N . VAL A 1 200 ? 1.624 4.791 -27.993 1.00 48.06 200 VAL A N 1
ATOM 1613 C CA . VAL A 1 200 ? 2.136 3.476 -27.563 1.00 48.06 200 VAL A CA 1
ATOM 1614 C C . VAL A 1 200 ? 1.174 2.326 -27.875 1.00 48.06 200 VAL A C 1
ATOM 1616 O O . VAL A 1 200 ? 1.593 1.178 -28.009 1.00 48.06 200 VAL A O 1
ATOM 1619 N N . ARG A 1 201 ? -0.124 2.609 -28.025 1.00 45.59 201 ARG A N 1
ATOM 1620 C CA . ARG A 1 201 ? -1.136 1.579 -28.309 1.00 45.59 201 ARG A CA 1
ATOM 1621 C C . ARG A 1 201 ? -1.022 1.007 -29.729 1.00 45.59 201 ARG A C 1
ATOM 1623 O O . ARG A 1 201 ? -1.528 -0.085 -29.967 1.00 45.59 201 ARG A O 1
ATOM 1630 N N . ALA A 1 202 ? -0.341 1.711 -30.636 1.00 42.09 202 ALA A N 1
ATOM 1631 C CA . ALA A 1 202 ? -0.225 1.337 -32.043 1.00 42.09 202 ALA A CA 1
ATOM 1632 C C . ALA A 1 202 ? 0.889 0.312 -32.342 1.00 42.09 202 ALA A C 1
ATOM 1634 O O . ALA A 1 202 ? 0.806 -0.381 -33.353 1.00 42.09 202 ALA A O 1
ATOM 1635 N N . TYR A 1 203 ? 1.901 0.157 -31.478 1.00 42.09 203 TYR A N 1
ATOM 1636 C CA . TYR A 1 203 ? 3.072 -0.677 -31.780 1.00 42.09 203 TYR A CA 1
ATOM 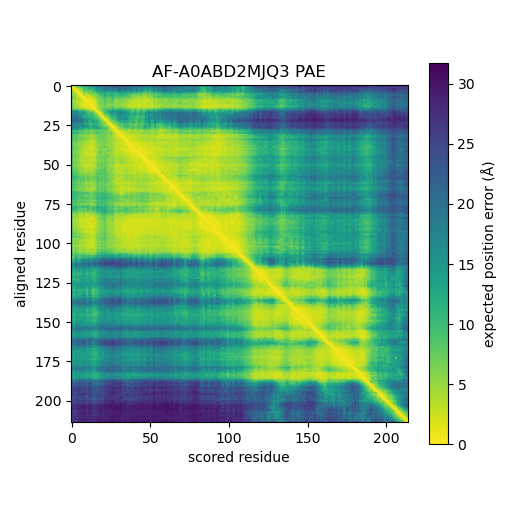1637 C C . TYR A 1 203 ? 3.428 -1.618 -30.624 1.00 42.09 203 TYR A C 1
ATOM 1639 O O . TYR A 1 203 ? 4.105 -1.265 -29.665 1.00 42.09 203 TYR A O 1
ATOM 1647 N N . ARG A 1 204 ? 2.920 -2.848 -30.720 1.00 41.00 204 ARG A N 1
ATOM 1648 C CA . ARG A 1 204 ? 2.791 -3.812 -29.617 1.00 41.00 204 ARG A CA 1
ATOM 1649 C C . ARG A 1 204 ? 3.870 -4.909 -29.595 1.00 41.00 204 ARG A C 1
ATOM 1651 O O . ARG A 1 204 ? 3.566 -6.036 -29.226 1.00 41.00 204 ARG A O 1
ATOM 1658 N N . ARG A 1 205 ? 5.102 -4.631 -30.038 1.00 34.00 205 ARG A N 1
ATOM 1659 C CA . ARG A 1 205 ? 6.192 -5.631 -30.067 1.00 34.00 205 ARG A CA 1
ATOM 1660 C C . ARG A 1 205 ? 7.548 -5.012 -29.701 1.00 34.00 205 ARG A C 1
ATOM 1662 O O . ARG A 1 205 ? 7.973 -4.086 -30.392 1.00 34.00 205 ARG A O 1
ATOM 1669 N N . ASN A 1 206 ? 8.228 -5.592 -28.701 1.00 38.06 206 ASN A N 1
ATOM 1670 C CA . ASN A 1 206 ? 9.648 -5.381 -28.347 1.00 38.06 206 ASN A CA 1
ATOM 1671 C C . ASN A 1 206 ? 9.960 -4.139 -27.511 1.00 38.06 206 ASN A C 1
ATOM 1673 O O . ASN A 1 206 ? 10.384 -3.150 -28.097 1.00 38.06 206 ASN A O 1
ATOM 1677 N N . ILE A 1 207 ? 9.771 -4.162 -26.174 1.00 47.75 207 ILE A N 1
ATOM 1678 C CA . ILE A 1 207 ? 10.169 -3.028 -25.299 1.00 47.75 207 ILE A CA 1
ATOM 1679 C C . ILE A 1 207 ? 10.534 -3.453 -23.852 1.00 47.75 207 ILE A C 1
ATOM 1681 O O . ILE A 1 207 ? 9.999 -4.425 -23.349 1.00 47.75 207 ILE A O 1
ATOM 1685 N N . MET A 1 208 ? 11.385 -2.667 -23.174 1.00 39.91 208 MET A N 1
ATOM 1686 C CA . MET A 1 208 ? 11.480 -2.450 -21.715 1.00 39.91 208 MET A CA 1
ATOM 1687 C C . MET A 1 208 ? 11.309 -0.927 -21.491 1.00 39.91 208 MET A C 1
ATOM 1689 O O . MET A 1 208 ? 11.957 -0.134 -22.163 1.00 39.91 208 MET A O 1
ATOM 1693 N N . LYS A 1 209 ? 10.361 -0.482 -20.662 1.00 46.78 209 LYS A N 1
ATOM 1694 C CA . LYS A 1 209 ? 10.029 0.933 -20.373 1.00 46.78 209 LYS A CA 1
ATOM 1695 C C . LYS A 1 209 ? 10.440 1.292 -18.950 1.00 46.78 209 LYS A C 1
ATOM 1697 O O . LYS A 1 209 ? 10.219 0.527 -18.015 1.00 46.78 209 LYS A O 1
ATOM 1702 N N . ILE A 1 210 ? 10.939 2.509 -18.779 1.00 41.25 210 ILE A N 1
ATOM 1703 C CA . ILE A 1 210 ? 11.274 3.071 -17.474 1.00 41.25 210 ILE A CA 1
ATOM 1704 C C . ILE A 1 210 ? 10.557 4.410 -17.326 1.00 41.25 210 ILE A C 1
ATOM 1706 O O . ILE A 1 210 ? 10.764 5.333 -18.102 1.00 41.25 210 ILE A O 1
ATOM 1710 N N . LEU A 1 211 ? 9.697 4.542 -16.330 1.00 39.03 211 LEU A N 1
ATOM 1711 C CA . LEU A 1 211 ? 9.199 5.838 -15.890 1.00 39.03 211 LEU A CA 1
ATOM 1712 C C . LEU A 1 211 ? 10.116 6.316 -14.770 1.00 39.03 211 LEU A C 1
ATOM 1714 O O . LEU A 1 211 ? 10.182 5.695 -13.711 1.00 39.03 211 LEU A O 1
ATOM 1718 N N . ASP A 1 212 ? 10.828 7.399 -15.054 1.00 33.03 212 ASP A N 1
ATOM 1719 C CA . ASP A 1 212 ? 11.707 8.086 -14.117 1.00 33.03 212 ASP A CA 1
ATOM 1720 C C . ASP A 1 212 ? 10.916 9.253 -13.508 1.00 33.03 212 ASP A C 1
ATOM 1722 O O . ASP A 1 212 ? 10.367 10.089 -14.239 1.00 33.03 212 ASP A O 1
ATOM 1726 N N . TYR A 1 213 ? 10.775 9.268 -12.183 1.00 35.66 213 TYR A N 1
ATOM 1727 C CA . TYR A 1 213 ? 10.213 10.406 -11.454 1.00 35.66 213 TYR A CA 1
ATOM 1728 C C . TYR A 1 213 ? 11.351 11.358 -11.093 1.00 35.66 213 TYR A C 1
ATOM 1730 O O . TYR A 1 213 ? 12.311 10.956 -10.441 1.00 35.66 213 TYR A O 1
ATOM 1738 N N . GLY A 1 214 ? 11.204 12.615 -11.521 1.00 33.41 214 GLY A N 1
ATOM 1739 C CA . GLY A 1 214 ? 12.146 13.701 -11.234 1.00 33.41 214 GLY A CA 1
ATOM 1740 C C . GLY A 1 214 ? 12.361 13.973 -9.755 1.00 33.41 214 GLY A C 1
ATOM 1741 O O . GLY A 1 214 ? 11.470 13.626 -8.949 1.00 33.41 214 GLY A O 1
#

Nearest PDB structures (foldseek):
  8bx8-assembly1_A  TM=6.772E-01  e=9.233E-08  Tetrahymena thermophila
  7k5b-assembly1_A  TM=6.772E-01  e=1.253E-07  Tetrahymena thermophila
  7k58-assembly1_A  TM=6.765E-01  e=2.042E-07  Tetrahymena thermophila
  7kek-assembly1_A  TM=6.765E-01  e=2.042E-07  Tetrahymena thermophila
  6zyy-assembly1_C  TM=6.050E-01  e=3.929E-08  Tetrahymena thermophila SB210

Radius of gyration: 25.91 Å; Cα contacts (8 Å, |Δi|>4): 231; chains: 1; bounding box: 59×35×67 Å

InterPro domains:
  IPR004273 Dynein heavy chain, D6 P-loop domain [PF03028] (127-189)
  IPR026983 Dynein heavy chain [PTHR45703] (5-189)
  IPR027417 P-loop containing nucleoside triphosphate hydrolase [G3DSA:3.40.50.300] (114-196)

Solvent-accessible surface area (backbone atoms only — not comparable to full-atom values): 12826 Å² total; per-residue (Å²): 123,58,76,93,76,55,59,71,58,60,52,40,46,72,68,59,73,82,74,62,80,90,74,73,62,78,85,82,51,51,84,89,57,54,78,90,34,48,65,39,45,48,42,44,38,74,60,33,48,70,59,43,61,59,60,46,68,80,50,54,81,62,46,46,55,30,72,71,46,94,62,18,78,78,41,64,52,82,89,48,89,64,54,67,64,52,48,34,49,50,30,47,20,78,39,60,90,46,29,64,60,35,45,47,68,51,32,52,90,71,52,72,84,71,76,85,50,67,71,58,53,54,72,74,53,49,59,64,46,62,47,76,43,80,45,55,61,88,51,71,65,66,57,61,49,52,52,48,30,57,76,69,69,52,82,55,63,46,79,44,75,57,53,94,90,33,60,68,58,51,52,52,51,48,56,51,22,48,75,72,72,37,50,50,41,44,36,40,46,76,91,63,50,88,68,50,76,67,63,61,74,76,63,77,58,50,42,47,38,36,37,43,37,111

Secondary structure (DSSP, 8-state):
--GGGS-HHHHHHHTTTT--GGG--GGGS-TTS-HHHHHHHHHHHHH-HHHHHHHTTT-HHHHHHHHHSTTGGG---TTS---HHHHHHHHHHH-GGGHHHHHHHHHTTT-------HHHHHHH--TTS-EEEE--TT--HHHHHHHHHHHTT---EEEEEE-TT-HHHHHHHHHHHHHHT-EEEEEE-GGGHHHHTTTGGG--SS-EEEE---

Sequence (214 aa):
MFPDKIPPNEWKVFLQYDISESKLDPQSIPEWIPKNLVFGVQNLQFGMPELFTNLRLSEQSLWKNFMLSDDGEMHIPNHCKLTDFQKVLLTQALRPDRVYATISHCTNHLTDPSVMDLSQIFKESLCSEPILLITTSGNDPAIEIRELATILEIHDYSEIAMGEGQEDKAITAFQKASKKGHWLVLKICISLLHGWRFYVRAYRRNIMKILDYG

pLDDT: mean 75.84, std 14.43, range [33.03, 91.81]